Protein AF-A0A9D1L2S8-F1 (afdb_monomer)

Secondary structure (DSSP, 8-state):
------------------SSS-SS--SSS-------------SS--TTSS--TT-EEEEEEEEEEEE-TT-EEEEE------TTSEEEEEEEEE-SS---EEEEEB-TTSSB-GGG-B-SS--GGGTT-EEE-TT--EEEGGG-BS-THHHHHT--TTPEEEEEE----BSSTT--SB--SHHHHHHHHHHHHH---EEE--TTHHHHHHHTT--EEEEEEETTEEEEEE--TTS-EEEETTEEEETTEEPPEEETTEEE--SSGGG--TT-BEEEEEEGGGHHHHHHHHHHTT--EEEEEEEEE-SSSTT--EEEE-TT-SEEEEEEPPEEES-PEEEEEEEEEEEE-

Structure (mmCIF, N/CA/C/O backbone):
data_AF-A0A9D1L2S8-F1
#
_entry.id   AF-A0A9D1L2S8-F1
#
loop_
_atom_site.group_PDB
_atom_site.id
_atom_site.type_symbol
_atom_site.label_atom_id
_atom_site.label_alt_id
_atom_site.label_comp_id
_atom_site.label_asym_id
_atom_site.label_entity_id
_atom_site.label_seq_id
_atom_site.pdbx_PDB_ins_code
_atom_site.Cartn_x
_atom_site.Cartn_y
_atom_site.Cartn_z
_atom_site.occupancy
_atom_site.B_iso_or_equiv
_atom_site.auth_seq_id
_atom_site.auth_comp_id
_atom_site.auth_asym_id
_atom_site.auth_atom_id
_atom_site.pdbx_PDB_model_num
ATOM 1 N N . MET A 1 1 ? -50.574 -41.463 35.053 1.00 31.03 1 MET A N 1
ATOM 2 C CA . MET A 1 1 ? -49.697 -41.994 33.978 1.00 31.03 1 MET A CA 1
ATOM 3 C C . MET A 1 1 ? -49.465 -40.825 33.014 1.00 31.03 1 MET A C 1
ATOM 5 O O . MET A 1 1 ? -50.463 -40.248 32.619 1.00 31.03 1 MET A O 1
ATOM 9 N N . LYS A 1 2 ? -48.269 -40.203 32.919 1.00 27.72 2 LYS A N 1
ATOM 10 C CA . LYS A 1 2 ? -47.133 -40.527 32.000 1.00 27.72 2 LYS A CA 1
ATOM 11 C C . LYS A 1 2 ? -47.627 -40.753 30.549 1.00 27.72 2 LYS A C 1
ATOM 13 O O . LYS A 1 2 ? -48.502 -41.591 30.409 1.00 27.72 2 LYS A O 1
ATOM 18 N N . HIS A 1 3 ? -47.166 -40.131 29.449 1.00 24.70 3 HIS A N 1
ATOM 19 C CA . HIS A 1 3 ? -45.922 -39.441 29.025 1.00 24.70 3 HIS A CA 1
ATOM 20 C C . HIS A 1 3 ? -46.224 -38.591 27.741 1.00 24.70 3 HIS A C 1
ATOM 22 O O . HIS A 1 3 ? -47.117 -38.978 27.001 1.00 24.70 3 HIS A O 1
ATOM 28 N N . LYS A 1 4 ? -45.681 -37.364 27.572 1.00 29.09 4 LYS A N 1
ATOM 29 C CA . LYS A 1 4 ? -44.555 -36.872 26.707 1.00 29.09 4 LYS A CA 1
ATOM 30 C C . LYS A 1 4 ? -44.728 -36.795 25.162 1.00 29.09 4 LYS A C 1
ATOM 32 O O . LYS A 1 4 ? -45.057 -37.788 24.532 1.00 29.09 4 LYS A O 1
ATOM 37 N N . SER A 1 5 ? -44.212 -35.662 24.636 1.00 29.09 5 SER A N 1
ATOM 38 C CA . SER A 1 5 ? -43.708 -35.343 23.272 1.00 29.09 5 SER A CA 1
ATOM 39 C C . SER A 1 5 ? -44.766 -34.961 22.226 1.00 29.09 5 SER A C 1
ATOM 41 O O . SER A 1 5 ? -45.714 -35.705 22.044 1.00 29.09 5 SER A O 1
ATOM 43 N N . GLY A 1 6 ? -44.709 -33.848 21.485 1.00 24.45 6 GLY A N 1
ATOM 44 C CA . GLY A 1 6 ? -43.617 -32.932 21.129 1.00 24.45 6 GLY A CA 1
ATOM 45 C C . GLY A 1 6 ? -43.548 -32.827 19.596 1.00 24.45 6 GLY A C 1
ATOM 46 O O . GLY A 1 6 ? -43.519 -33.876 18.964 1.00 24.45 6 GLY A O 1
ATOM 47 N N . ALA A 1 7 ? -43.565 -31.613 19.022 1.00 26.27 7 ALA A N 1
ATOM 48 C CA . ALA A 1 7 ? -42.920 -31.248 17.744 1.00 26.27 7 ALA A CA 1
ATOM 49 C C . ALA A 1 7 ? -43.311 -29.824 17.296 1.00 26.27 7 ALA A C 1
ATOM 51 O O . ALA A 1 7 ? -44.350 -29.608 16.674 1.00 26.27 7 ALA A O 1
ATOM 52 N N . ASN A 1 8 ? -42.422 -28.872 17.584 1.00 31.19 8 ASN A N 1
ATOM 53 C CA . ASN A 1 8 ? -42.250 -27.638 16.824 1.00 31.19 8 ASN A CA 1
ATOM 54 C C . ASN A 1 8 ? -41.697 -27.972 15.429 1.00 31.19 8 ASN A C 1
ATOM 56 O O . ASN A 1 8 ? -40.711 -28.697 15.332 1.00 31.19 8 ASN A O 1
ATOM 60 N N . TYR A 1 9 ? -42.273 -27.391 14.375 1.00 29.23 9 TYR A N 1
ATOM 61 C CA . TYR A 1 9 ? -41.615 -27.190 13.077 1.00 29.23 9 TYR A CA 1
ATOM 62 C C . TYR A 1 9 ? -42.166 -25.913 12.426 1.00 29.23 9 TYR A C 1
ATOM 64 O O . TYR A 1 9 ? -42.952 -25.959 11.485 1.00 29.23 9 TYR A O 1
ATOM 72 N N . ALA A 1 10 ? -41.732 -24.757 12.926 1.00 26.58 10 ALA A N 1
ATOM 73 C CA . ALA A 1 10 ? -41.592 -23.576 12.085 1.00 26.58 10 ALA A CA 1
ATOM 74 C C . ALA A 1 10 ? -40.199 -23.678 11.457 1.00 26.58 10 ALA A C 1
ATOM 76 O O . ALA A 1 10 ? -39.185 -23.508 12.131 1.00 26.58 10 ALA A O 1
ATOM 77 N N . LYS A 1 11 ? -40.147 -24.079 10.188 1.00 28.00 11 LYS A N 1
ATOM 78 C CA . LYS A 1 11 ? -38.913 -24.183 9.415 1.00 28.00 11 LYS A CA 1
ATOM 79 C C . LYS A 1 11 ? -39.010 -23.233 8.228 1.00 28.00 11 LYS A C 1
ATOM 81 O O . LYS A 1 11 ? -39.940 -23.342 7.437 1.00 28.00 11 LYS A O 1
ATOM 86 N N . ILE A 1 12 ? -37.954 -22.428 8.106 1.00 26.56 12 ILE A N 1
ATOM 87 C CA . ILE A 1 12 ? -37.435 -21.814 6.880 1.00 26.56 12 ILE A CA 1
ATOM 88 C C . ILE A 1 12 ? -38.045 -20.444 6.547 1.00 26.56 12 ILE A C 1
ATOM 90 O O . ILE A 1 12 ? -38.885 -20.302 5.667 1.00 26.56 12 ILE A O 1
ATOM 94 N N . ALA A 1 13 ? -37.508 -19.412 7.195 1.00 25.73 13 ALA A N 1
ATOM 95 C CA . ALA A 1 13 ? -37.181 -18.168 6.509 1.00 25.73 13 ALA A CA 1
ATOM 96 C C . ALA A 1 13 ? -35.658 -18.011 6.601 1.00 25.73 13 ALA A C 1
ATOM 98 O O . ALA A 1 13 ? -35.116 -17.579 7.613 1.00 25.73 13 ALA A O 1
ATOM 99 N N . VAL A 1 14 ? -34.969 -18.494 5.567 1.00 27.45 14 VAL A N 1
ATOM 100 C CA . VAL A 1 14 ? -33.565 -18.167 5.307 1.00 27.45 14 VAL A CA 1
ATOM 101 C C . VAL A 1 14 ? -33.509 -16.654 5.114 1.00 27.45 14 VAL A C 1
ATOM 103 O O . VAL A 1 14 ? -34.225 -16.123 4.266 1.00 27.45 14 VAL A O 1
ATOM 106 N N . ILE A 1 15 ? -32.712 -15.965 5.929 1.00 27.33 15 ILE A N 1
ATOM 107 C CA . ILE A 1 15 ? -32.494 -14.521 5.836 1.00 27.33 15 ILE A CA 1
ATOM 108 C C . ILE A 1 15 ? -31.746 -14.251 4.527 1.00 27.33 15 ILE A C 1
ATOM 110 O O . ILE A 1 15 ? -30.532 -14.390 4.435 1.00 27.33 15 ILE A O 1
ATOM 114 N N . ALA A 1 16 ? -32.504 -13.899 3.493 1.00 27.16 16 ALA A N 1
ATOM 115 C CA . ALA A 1 16 ? -32.019 -13.228 2.300 1.00 27.16 16 ALA A CA 1
ATOM 116 C C . ALA A 1 16 ? -32.245 -11.722 2.490 1.00 27.16 16 ALA A C 1
ATOM 118 O O . ALA A 1 16 ? -33.188 -11.161 1.944 1.00 27.16 16 ALA A O 1
ATOM 119 N N . VAL A 1 17 ? -31.408 -11.080 3.307 1.00 27.28 17 VAL A N 1
ATOM 120 C CA . VAL A 1 17 ? -31.278 -9.613 3.359 1.00 27.28 17 VAL A CA 1
ATOM 121 C C . VAL A 1 17 ? -29.801 -9.285 3.592 1.00 27.28 17 VAL A C 1
ATOM 123 O O . VAL A 1 17 ? -29.397 -8.921 4.685 1.00 27.28 17 VAL A O 1
ATOM 126 N N . ALA A 1 18 ? -28.976 -9.487 2.565 1.00 27.52 18 ALA A N 1
ATOM 127 C CA . ALA A 1 18 ? -27.558 -9.105 2.568 1.00 27.52 18 ALA A CA 1
ATOM 128 C C . ALA A 1 18 ? -27.149 -8.376 1.271 1.00 27.52 18 ALA A C 1
ATOM 130 O O . ALA A 1 18 ? -25.989 -8.390 0.890 1.00 27.52 18 ALA A O 1
ATOM 131 N N . LEU A 1 19 ? -28.098 -7.768 0.544 1.00 25.91 19 LEU A N 1
ATOM 132 C CA . LEU A 1 19 ? -27.845 -7.273 -0.821 1.00 25.91 19 LEU A CA 1
ATOM 133 C C . LEU A 1 19 ? -28.415 -5.881 -1.132 1.00 25.91 19 LEU A C 1
ATOM 135 O O . LEU A 1 19 ? -28.634 -5.566 -2.296 1.00 25.91 19 LEU A O 1
ATOM 139 N N . ALA A 1 20 ? -28.654 -5.031 -0.126 1.00 25.58 20 ALA A N 1
ATOM 140 C CA . ALA A 1 20 ? -29.263 -3.716 -0.371 1.00 25.58 20 ALA A CA 1
ATOM 141 C C . ALA A 1 20 ? -28.538 -2.491 0.215 1.00 25.58 20 ALA A C 1
ATOM 143 O O . ALA A 1 20 ? -29.010 -1.384 -0.009 1.00 25.58 20 ALA A O 1
ATOM 144 N N . VAL A 1 21 ? -27.384 -2.631 0.879 1.00 29.06 21 VAL A N 1
ATOM 145 C CA . VAL A 1 21 ? -26.584 -1.466 1.325 1.00 29.06 21 VAL A CA 1
ATOM 146 C C . VAL A 1 21 ? -25.120 -1.627 0.904 1.00 29.06 21 VAL A C 1
ATOM 148 O O . VAL A 1 21 ? -24.202 -1.518 1.696 1.00 29.06 21 VAL A O 1
ATOM 151 N N . ALA A 1 22 ? -24.912 -1.955 -0.372 1.00 26.89 22 ALA A N 1
ATOM 152 C CA . ALA A 1 22 ? -23.595 -1.940 -1.022 1.00 26.89 22 ALA A CA 1
ATOM 153 C C . ALA A 1 22 ? -23.556 -0.946 -2.199 1.00 26.89 22 ALA A C 1
ATOM 155 O O . ALA A 1 22 ? -22.710 -1.038 -3.081 1.00 26.89 22 ALA A O 1
ATOM 156 N N . ALA A 1 23 ? -24.502 -0.006 -2.256 1.00 25.80 23 ALA A N 1
ATOM 157 C CA . ALA A 1 23 ? -24.632 0.927 -3.365 1.00 25.80 23 ALA A CA 1
ATOM 158 C C . ALA A 1 23 ? -24.860 2.344 -2.840 1.00 25.80 23 ALA A C 1
ATOM 160 O O . ALA A 1 23 ? -25.998 2.792 -2.806 1.00 25.80 23 ALA A O 1
ATOM 161 N N . THR A 1 24 ? -23.778 2.986 -2.390 1.00 25.47 24 THR A N 1
ATOM 162 C CA . THR A 1 24 ? -23.338 4.349 -2.761 1.00 25.47 24 THR A CA 1
ATOM 163 C C . THR A 1 24 ? -22.273 4.813 -1.766 1.00 25.47 24 THR A C 1
ATOM 165 O O . THR A 1 24 ? -22.612 5.485 -0.805 1.00 25.47 24 THR A O 1
ATOM 168 N N . CYS A 1 25 ? -21.024 4.396 -1.990 1.00 23.64 25 CYS A N 1
ATOM 169 C CA . CYS A 1 25 ? -19.771 5.108 -1.685 1.00 23.64 25 CYS A CA 1
ATOM 170 C C . CYS A 1 25 ? -18.620 4.233 -2.213 1.00 23.64 25 CYS A C 1
ATOM 172 O O . CYS A 1 25 ? -17.874 3.609 -1.477 1.00 23.64 25 CYS A O 1
ATOM 174 N N . THR A 1 26 ? -18.554 4.095 -3.538 1.00 29.03 26 THR A N 1
ATOM 175 C CA . THR A 1 26 ? -17.412 3.500 -4.242 1.00 29.03 26 THR A CA 1
ATOM 176 C C . THR A 1 26 ? -16.672 4.615 -4.959 1.00 29.03 26 THR A C 1
ATOM 178 O O . THR A 1 26 ? -17.098 4.958 -6.059 1.00 29.03 26 THR A O 1
ATOM 181 N N . VAL A 1 27 ? -15.599 5.151 -4.368 1.00 24.02 27 VAL A N 1
ATOM 182 C CA . VAL A 1 27 ? -14.388 5.622 -5.067 1.00 24.02 27 VAL A CA 1
ATOM 183 C C . VAL A 1 27 ? -13.203 5.552 -4.085 1.00 24.02 27 VAL A C 1
ATOM 185 O O . VAL A 1 27 ? -13.297 6.095 -2.994 1.00 24.02 27 VAL A O 1
ATOM 188 N N . SER A 1 28 ? -12.122 4.905 -4.549 1.00 23.83 28 SER A N 1
ATOM 189 C CA . SER A 1 28 ? -10.725 4.860 -4.059 1.00 23.83 28 SER A CA 1
ATOM 190 C C . SER A 1 28 ? -10.415 4.207 -2.703 1.00 23.83 28 SER A C 1
ATOM 192 O O . SER A 1 28 ? -10.728 4.762 -1.664 1.00 23.83 28 SER A O 1
ATOM 194 N N . GLY A 1 29 ? -9.686 3.080 -2.752 1.00 24.08 29 GLY A N 1
ATOM 195 C CA . GLY A 1 29 ? -9.032 2.443 -1.599 1.00 24.08 29 GLY A CA 1
ATOM 196 C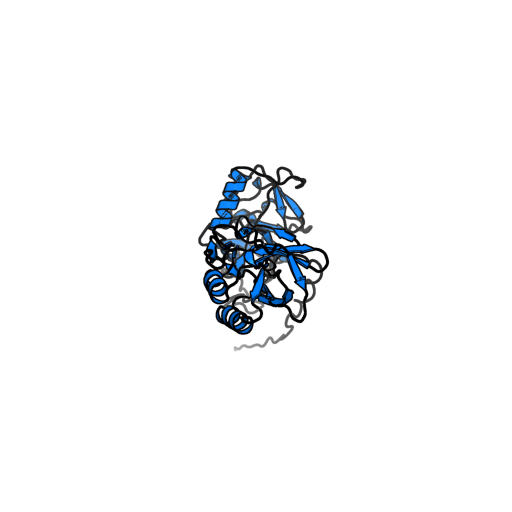 C . GLY A 1 29 ? -9.507 1.012 -1.341 1.00 24.08 29 GLY A C 1
ATOM 197 O O . GLY A 1 29 ? -10.398 0.791 -0.544 1.00 24.08 29 GLY A O 1
ATOM 198 N N . THR A 1 30 ? -8.953 0.056 -2.086 1.00 31.06 30 THR A N 1
ATOM 199 C CA . THR A 1 30 ? -8.851 -1.383 -1.762 1.00 31.06 30 THR A CA 1
ATOM 200 C C . THR A 1 30 ? -10.084 -2.130 -1.205 1.00 31.06 30 THR A C 1
ATOM 202 O O . THR A 1 30 ? -10.418 -2.102 -0.028 1.00 31.06 30 THR A O 1
ATOM 205 N N . LEU A 1 31 ? -10.684 -2.960 -2.070 1.00 26.64 31 LEU A N 1
ATOM 206 C CA . LEU A 1 31 ? -11.581 -4.084 -1.758 1.00 26.64 31 LEU A CA 1
ATOM 207 C C . LEU A 1 31 ? -10.925 -5.114 -0.801 1.00 26.64 31 LEU A C 1
ATOM 209 O O . LEU A 1 31 ? -10.576 -6.219 -1.213 1.00 26.64 31 LEU A O 1
ATOM 213 N N . ALA A 1 32 ? -10.779 -4.777 0.479 1.00 30.11 32 ALA A N 1
ATOM 214 C CA . ALA A 1 32 ? -10.407 -5.702 1.553 1.00 30.11 32 ALA A CA 1
ATOM 215 C C . ALA A 1 32 ? -11.592 -6.013 2.489 1.00 30.11 32 ALA A C 1
ATOM 217 O O . ALA A 1 32 ? -11.408 -6.495 3.598 1.00 30.11 32 ALA A O 1
ATOM 218 N N . ALA A 1 33 ? -12.836 -5.810 2.046 1.00 28.73 33 ALA A N 1
ATOM 219 C CA . ALA A 1 33 ? -14.014 -6.314 2.749 1.00 28.73 33 ALA A CA 1
ATOM 220 C C . ALA A 1 33 ? -14.224 -7.806 2.421 1.00 28.73 33 ALA A C 1
ATOM 222 O O . ALA A 1 33 ? -15.111 -8.178 1.648 1.00 28.73 33 ALA A O 1
ATOM 223 N N . PHE A 1 34 ? -13.376 -8.683 2.970 1.00 32.59 34 PHE A N 1
ATOM 224 C CA . PHE A 1 34 ? -13.640 -10.120 2.930 1.00 32.59 34 PHE A CA 1
ATOM 225 C C . PHE A 1 34 ? -14.858 -10.438 3.800 1.00 32.59 34 PHE A C 1
ATOM 227 O O . PHE A 1 34 ? -14.928 -10.110 4.981 1.00 32.59 34 PHE A O 1
ATOM 234 N N . SER A 1 35 ? -15.834 -11.095 3.178 1.00 29.34 35 SER A N 1
ATOM 235 C CA . SER A 1 35 ? -17.069 -11.579 3.781 1.00 29.34 35 SER A CA 1
ATOM 236 C C . SER A 1 35 ? -16.804 -12.383 5.061 1.00 29.34 35 SER A C 1
ATOM 238 O O . SER A 1 35 ? -16.356 -13.534 4.992 1.00 29.34 35 SER A O 1
ATOM 240 N N . ALA A 1 36 ? -17.137 -11.822 6.223 1.00 30.09 36 ALA A N 1
ATOM 241 C CA . ALA A 1 36 ? -17.217 -12.584 7.463 1.00 30.09 36 ALA A CA 1
ATOM 242 C C . ALA A 1 36 ? -18.269 -13.693 7.287 1.00 30.09 36 ALA A C 1
ATOM 244 O O . ALA A 1 36 ? -19.466 -13.437 7.173 1.00 30.09 36 ALA A O 1
ATOM 245 N N . THR A 1 37 ? -17.826 -14.947 7.202 1.00 30.38 37 THR A N 1
ATOM 246 C CA . THR A 1 37 ? -18.736 -16.097 7.155 1.00 30.38 37 THR A CA 1
ATOM 247 C C . THR A 1 37 ? -19.183 -16.399 8.584 1.00 30.38 37 THR A C 1
ATOM 249 O O . THR A 1 37 ? -18.409 -16.885 9.405 1.00 30.38 37 THR A O 1
ATOM 252 N N . TYR A 1 38 ? -20.433 -16.055 8.886 1.00 39.75 38 TYR A N 1
ATOM 253 C CA . TYR A 1 38 ? -21.027 -16.080 10.222 1.00 39.75 38 TYR A CA 1
ATOM 254 C C . TYR A 1 38 ? -21.183 -17.502 10.769 1.00 39.75 38 TYR A C 1
ATOM 256 O O . TYR A 1 38 ? -22.000 -18.276 10.270 1.00 39.75 38 TYR A O 1
ATOM 264 N N . THR A 1 39 ? -20.473 -17.829 11.849 1.00 32.53 39 THR A N 1
ATOM 265 C CA . THR A 1 39 ? -20.809 -18.997 12.673 1.00 32.53 39 THR A CA 1
ATOM 266 C C . THR A 1 39 ? -20.806 -18.579 14.137 1.00 32.53 39 THR A C 1
ATOM 268 O O . THR A 1 39 ? -19.760 -18.520 14.773 1.00 32.53 39 THR A O 1
ATOM 271 N N . TRP A 1 40 ? -21.987 -18.269 14.675 1.00 39.62 40 TRP A N 1
ATOM 272 C CA . TRP A 1 40 ? -22.179 -18.216 16.122 1.00 39.62 40 TRP A CA 1
ATOM 273 C C . TRP A 1 40 ? -22.008 -19.651 16.629 1.00 39.62 40 TRP A C 1
ATOM 275 O O . TRP A 1 40 ? -22.900 -20.480 16.436 1.00 39.62 40 TRP A O 1
ATOM 285 N N . ASN A 1 41 ? -20.851 -19.975 17.211 1.00 35.53 41 ASN A N 1
ATOM 286 C CA . ASN A 1 41 ? -20.624 -21.270 17.854 1.00 35.53 41 ASN A CA 1
ATOM 287 C C . ASN A 1 41 ? -21.442 -21.326 19.151 1.00 35.53 41 ASN A C 1
ATOM 289 O O . ASN A 1 41 ? -20.925 -21.152 20.248 1.00 35.53 41 ASN A O 1
ATOM 293 N N . SER A 1 42 ? -22.749 -21.549 19.027 1.00 37.44 42 SER A N 1
ATOM 294 C CA . SER A 1 42 ? -23.559 -22.026 20.139 1.00 37.44 42 SER A CA 1
ATOM 295 C C . SER A 1 4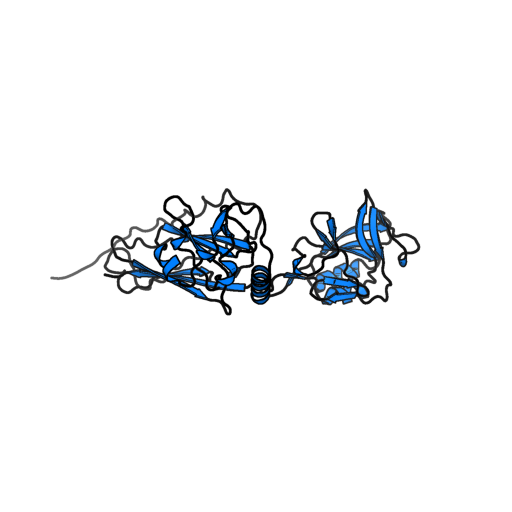2 ? -23.661 -23.538 19.995 1.00 37.44 42 SER A C 1
ATOM 297 O O . SER A 1 42 ? -24.466 -24.041 19.212 1.00 37.44 42 SER A O 1
ATOM 299 N N . ASP A 1 43 ? -22.862 -24.283 20.750 1.00 34.97 43 ASP A N 1
ATOM 300 C CA . ASP A 1 43 ? -23.026 -25.738 20.848 1.00 34.97 43 ASP A CA 1
ATOM 301 C C . ASP A 1 43 ? -24.330 -26.134 21.586 1.00 34.97 43 ASP A C 1
ATOM 303 O O . ASP A 1 43 ? -24.536 -27.306 21.904 1.00 34.97 43 ASP A O 1
ATOM 307 N N . SER A 1 44 ? -25.253 -25.201 21.882 1.00 39.72 44 SER A N 1
ATOM 308 C CA . SER A 1 44 ? -26.387 -25.512 22.766 1.00 39.72 44 SER A CA 1
ATOM 309 C C . SER A 1 44 ? -27.656 -24.638 22.718 1.00 39.72 44 SER A C 1
ATOM 311 O O . SER A 1 44 ? -28.506 -24.835 23.585 1.00 39.72 44 SER A O 1
ATOM 313 N N . ALA A 1 45 ? -27.893 -23.742 21.751 1.00 35.66 45 ALA A N 1
ATOM 314 C CA . ALA A 1 45 ? -29.083 -22.871 21.813 1.00 35.66 45 ALA A CA 1
ATOM 315 C C . ALA A 1 45 ? -30.158 -23.187 20.751 1.00 35.66 45 ALA A C 1
ATOM 317 O O . ALA A 1 45 ? -30.161 -22.661 19.640 1.00 35.66 45 ALA A O 1
ATOM 318 N N . SER A 1 46 ? -31.137 -24.027 21.109 1.00 35.62 46 SER A N 1
ATOM 319 C CA . SER A 1 46 ? -32.424 -24.102 20.401 1.00 35.62 46 SER A CA 1
ATOM 320 C C . SER A 1 46 ? -33.380 -23.024 20.919 1.00 35.62 46 SER A C 1
ATOM 322 O O . SER A 1 46 ? -33.559 -22.901 22.128 1.00 35.62 46 SER A O 1
ATOM 324 N N . ALA A 1 47 ? -34.006 -22.271 20.010 1.00 35.41 47 ALA A N 1
ATOM 325 C CA . ALA A 1 47 ? -34.881 -21.146 20.331 1.00 35.41 47 ALA A CA 1
ATOM 326 C C . ALA A 1 47 ? -35.967 -21.496 21.370 1.00 35.41 47 ALA A C 1
ATOM 328 O O . ALA A 1 47 ? -36.790 -22.383 21.136 1.00 35.41 47 ALA A O 1
ATOM 329 N N . GLY A 1 48 ? -35.993 -20.748 22.479 1.00 39.06 48 GLY A N 1
ATOM 330 C CA . GLY A 1 48 ? -37.145 -20.675 23.382 1.00 39.06 48 GLY A CA 1
ATOM 331 C C . GLY A 1 48 ? -36.917 -20.970 24.866 1.00 39.06 48 GLY A C 1
ATOM 332 O O . GLY A 1 48 ? -37.820 -20.669 25.632 1.00 39.06 48 GLY A O 1
ATOM 333 N N . ASP A 1 49 ? -35.766 -21.481 25.310 1.00 34.84 49 ASP A N 1
ATOM 334 C CA . ASP A 1 49 ? -35.562 -21.801 26.734 1.00 34.84 49 ASP A CA 1
ATOM 335 C C . ASP A 1 49 ? -34.131 -21.481 27.202 1.00 34.84 49 ASP A C 1
ATOM 337 O O . ASP A 1 49 ? -33.179 -22.053 26.688 1.00 34.84 49 ASP A O 1
ATOM 341 N N . ILE A 1 50 ? -33.995 -20.602 28.208 1.00 41.47 50 ILE A N 1
ATOM 34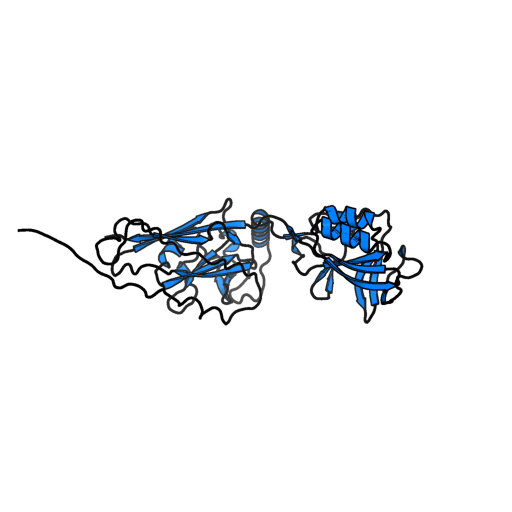2 C CA . ILE A 1 50 ? -32.971 -20.632 29.285 1.00 41.47 50 ILE A CA 1
ATOM 343 C C . ILE A 1 50 ? -31.505 -20.868 28.814 1.00 41.47 50 ILE A C 1
ATOM 345 O O . ILE A 1 50 ? -30.716 -21.499 29.510 1.00 41.47 50 ILE A O 1
ATOM 349 N N . GLY A 1 51 ? -31.124 -20.388 27.626 1.00 43.88 51 GLY A N 1
ATOM 350 C CA . GLY A 1 51 ? -29.874 -20.795 26.960 1.00 43.88 51 GLY A CA 1
ATOM 351 C C . GLY A 1 51 ? -28.734 -19.774 26.945 1.00 43.88 51 GLY A C 1
ATOM 352 O O . GLY A 1 51 ? -27.651 -20.108 26.490 1.00 43.88 51 GLY A O 1
ATOM 353 N N . PHE A 1 52 ? -28.947 -18.539 27.409 1.00 44.56 52 PHE A N 1
ATOM 354 C CA . PHE A 1 52 ? -27.950 -17.461 27.272 1.00 44.56 52 PHE A CA 1
ATOM 355 C C . PHE A 1 52 ? -26.959 -17.355 28.433 1.00 44.56 52 PHE A C 1
ATOM 357 O O . PHE A 1 52 ? -25.973 -16.632 28.343 1.00 44.56 52 PHE A O 1
ATOM 364 N N . ARG A 1 53 ? -27.230 -18.049 29.539 1.00 43.84 53 ARG A N 1
ATOM 365 C CA . ARG A 1 53 ? -26.467 -17.909 30.776 1.00 43.84 53 ARG A CA 1
ATOM 366 C C . ARG A 1 53 ? -25.086 -18.551 30.624 1.00 43.84 53 ARG A C 1
ATOM 368 O O . ARG A 1 53 ? -24.992 -19.678 30.144 1.00 43.84 53 ARG A O 1
ATOM 375 N N . ASP A 1 54 ? -24.044 -17.833 31.035 1.00 48.41 54 ASP A N 1
ATOM 376 C CA . ASP A 1 54 ? -22.644 -18.287 31.026 1.00 48.41 54 ASP A CA 1
ATOM 377 C C . ASP A 1 54 ? -22.122 -18.704 29.631 1.00 48.41 54 ASP A C 1
ATOM 379 O O . ASP A 1 54 ? -21.240 -19.554 29.516 1.00 48.41 54 ASP A O 1
ATOM 383 N N . THR A 1 55 ? -22.677 -18.129 28.555 1.00 51.34 55 THR A N 1
ATOM 384 C CA . THR A 1 55 ? -22.218 -18.366 27.176 1.00 51.34 55 THR A CA 1
ATOM 385 C C . THR A 1 55 ? -21.535 -17.111 26.649 1.00 51.34 55 THR A C 1
ATOM 387 O O . THR A 1 55 ? -22.158 -16.053 26.582 1.00 51.34 55 THR A O 1
ATOM 390 N N . VAL A 1 56 ? -20.257 -17.236 26.287 1.00 59.03 56 VAL A N 1
ATOM 391 C CA . VAL A 1 56 ? -19.505 -16.181 25.602 1.00 59.03 56 VAL A CA 1
ATOM 392 C C . VAL A 1 56 ? -19.800 -16.291 24.115 1.00 59.03 56 VAL A C 1
ATOM 394 O O . VAL A 1 56 ? -19.561 -17.332 23.500 1.00 59.03 56 VAL A O 1
ATOM 397 N N . TYR A 1 57 ? -20.335 -15.222 23.545 1.00 62.91 57 TYR A N 1
ATOM 398 C CA . TYR A 1 57 ? -20.577 -15.127 22.117 1.00 62.91 57 TYR A CA 1
ATOM 399 C C . TYR A 1 57 ? -19.512 -14.259 21.472 1.00 62.91 57 TYR A C 1
ATOM 401 O O . TYR A 1 57 ? -19.476 -13.067 21.752 1.00 62.91 57 TYR A O 1
ATOM 409 N N . SER A 1 58 ? -18.681 -14.836 20.608 1.00 60.41 58 SER A N 1
ATOM 410 C CA . SER A 1 58 ? -17.568 -14.119 19.982 1.00 60.41 58 SER A CA 1
ATOM 411 C C . SER A 1 58 ? -17.781 -13.899 18.484 1.00 60.41 58 SER A C 1
ATOM 413 O O . SER A 1 58 ? -18.290 -14.768 17.773 1.00 60.41 58 SER A O 1
ATOM 415 N N . PHE A 1 59 ? -17.351 -12.736 18.007 1.00 64.88 59 PHE A N 1
ATOM 416 C CA . PHE A 1 59 ? -17.373 -12.294 16.620 1.00 64.88 59 PHE A CA 1
ATOM 417 C C . PHE A 1 59 ? -15.962 -11.879 16.198 1.00 64.88 59 PHE A C 1
ATOM 419 O O . PHE A 1 59 ? -15.361 -11.016 16.831 1.00 64.88 59 PHE A O 1
ATOM 426 N N . GLY A 1 60 ? -15.447 -12.476 15.124 1.00 61.19 60 GLY A N 1
ATOM 427 C CA . GLY A 1 60 ? -14.186 -12.057 14.517 1.00 61.19 60 GLY A CA 1
ATOM 428 C C . GLY A 1 60 ? -14.422 -10.940 13.500 1.00 61.19 60 GLY A C 1
ATOM 429 O O . GLY A 1 60 ? -14.939 -11.233 12.423 1.00 61.19 60 GLY A O 1
ATOM 430 N N . LEU A 1 61 ? -14.051 -9.696 13.821 1.00 62.00 61 LEU A N 1
ATOM 431 C CA . LEU A 1 61 ? -14.091 -8.571 12.873 1.00 62.00 61 LEU A CA 1
ATOM 432 C C . LEU A 1 61 ? -12.989 -8.723 11.819 1.00 62.00 61 LEU A C 1
ATOM 434 O O . LEU A 1 61 ? -13.238 -8.593 10.624 1.00 62.00 61 LEU A O 1
ATOM 438 N N . PHE A 1 62 ? -11.800 -9.107 12.280 1.00 63.06 62 PHE A N 1
ATOM 439 C CA . PHE A 1 62 ? -10.700 -9.567 11.448 1.00 63.06 62 PHE A CA 1
ATOM 440 C C . PHE A 1 62 ? -10.316 -10.971 11.909 1.00 63.06 62 PHE A C 1
ATOM 442 O O . PHE A 1 62 ? -10.055 -11.182 13.090 1.00 63.06 62 PHE A O 1
ATOM 449 N N . ASN A 1 63 ? -10.301 -11.942 10.997 1.00 59.62 63 ASN A N 1
ATOM 450 C CA . ASN A 1 63 ? -9.878 -13.312 11.296 1.00 59.62 63 ASN A CA 1
ATOM 451 C C . ASN A 1 63 ? -8.575 -13.597 10.550 1.00 59.62 63 ASN A C 1
ATOM 453 O O . ASN A 1 63 ? -8.598 -14.229 9.494 1.00 59.62 63 ASN A O 1
ATOM 457 N N . ASN A 1 64 ? -7.463 -13.062 11.065 1.00 56.59 64 ASN A N 1
ATOM 458 C CA . ASN A 1 64 ? -6.163 -13.055 10.384 1.00 56.59 64 ASN A CA 1
ATOM 459 C C . ASN A 1 64 ? -6.244 -12.391 9.005 1.00 56.59 64 ASN A C 1
ATOM 461 O O . ASN A 1 64 ? -5.922 -12.984 7.976 1.00 56.59 64 ASN A O 1
ATOM 465 N N . SER A 1 65 ? -6.760 -11.166 8.996 1.00 59.44 65 SER A N 1
ATOM 466 C CA . SER A 1 65 ? -6.848 -10.334 7.797 1.00 59.44 65 SER A CA 1
ATOM 467 C C . SER A 1 65 ? -5.660 -9.384 7.727 1.00 59.44 65 SER A C 1
ATOM 469 O O . SER A 1 65 ? -4.869 -9.299 8.661 1.00 59.44 65 SER A O 1
ATOM 471 N N . PHE A 1 66 ? -5.534 -8.683 6.609 1.00 67.00 66 PHE A N 1
ATOM 472 C CA . PHE A 1 66 ? -4.448 -7.748 6.365 1.00 67.00 66 PHE A CA 1
ATOM 473 C C . PHE A 1 66 ? -5.000 -6.339 6.215 1.00 67.00 66 PHE A C 1
ATOM 475 O O . PHE A 1 66 ? -6.032 -6.170 5.565 1.00 67.00 66 PHE A O 1
ATOM 482 N N . ILE A 1 67 ? -4.299 -5.366 6.784 1.00 68.81 67 ILE A N 1
ATOM 483 C CA . ILE A 1 67 ? -4.649 -3.947 6.731 1.00 68.81 67 ILE A CA 1
ATOM 484 C C . ILE A 1 67 ? -3.381 -3.113 6.509 1.00 68.81 67 ILE A C 1
ATOM 486 O O . ILE A 1 67 ? -2.288 -3.548 6.891 1.00 68.81 67 ILE A O 1
ATOM 490 N N . VAL A 1 68 ? -3.518 -1.953 5.869 1.00 73.12 68 VAL A N 1
ATOM 491 C CA . VAL A 1 68 ? -2.426 -1.000 5.611 1.00 73.12 68 VAL A CA 1
ATOM 492 C C . VAL A 1 68 ? -2.769 0.424 6.058 1.00 73.12 68 VAL A C 1
ATOM 494 O O . VAL A 1 68 ? -3.948 0.719 6.265 1.00 73.12 68 VAL A O 1
ATOM 497 N N . PRO A 1 69 ? -1.772 1.322 6.208 1.00 75.44 69 PRO A N 1
ATOM 498 C CA . PRO A 1 69 ? -2.032 2.745 6.415 1.00 75.44 69 PRO A CA 1
ATOM 499 C C . PRO A 1 69 ? -3.033 3.307 5.401 1.00 75.44 69 PRO A C 1
ATOM 501 O O . PRO A 1 69 ? -2.921 3.035 4.205 1.00 75.44 69 PRO A O 1
ATOM 504 N N . GLY A 1 70 ? -4.016 4.064 5.892 1.00 71.31 70 GLY A N 1
ATOM 505 C CA . GLY A 1 70 ? -5.102 4.647 5.102 1.00 71.31 70 GLY A CA 1
ATOM 506 C C . GLY A 1 70 ? -6.339 3.751 4.975 1.00 71.31 70 GLY A C 1
ATOM 507 O O . GLY A 1 70 ? -7.413 4.239 4.615 1.00 71.31 70 GLY A O 1
ATOM 508 N N . ASP A 1 71 ? -6.245 2.458 5.306 1.00 73.56 71 ASP A N 1
ATOM 509 C CA . ASP A 1 71 ? -7.420 1.588 5.311 1.00 73.56 71 ASP A CA 1
ATOM 510 C C . ASP A 1 71 ? -8.394 1.998 6.424 1.00 73.56 71 ASP A C 1
ATOM 512 O O . ASP A 1 71 ? -8.031 2.238 7.580 1.00 73.56 71 ASP A O 1
ATOM 516 N N . SER A 1 72 ? -9.676 2.003 6.083 1.00 77.88 72 SER A N 1
ATOM 517 C CA . SER A 1 72 ? -10.773 2.235 7.016 1.00 77.88 72 SER A CA 1
ATOM 518 C C . SER A 1 72 ? -11.980 1.383 6.641 1.00 77.88 72 SER A C 1
ATOM 520 O O . SER A 1 72 ? -12.009 0.727 5.594 1.00 77.88 72 SER A O 1
ATOM 522 N N . GLY A 1 73 ? -12.953 1.312 7.539 1.00 76.31 73 GLY A N 1
ATOM 523 C CA . GLY A 1 73 ? -14.210 0.645 7.258 1.00 76.31 73 GLY A CA 1
ATOM 524 C C . GLY A 1 73 ? -15.105 0.536 8.477 1.00 76.31 73 GLY A C 1
ATOM 525 O O . GLY A 1 73 ? -14.790 1.003 9.573 1.00 76.31 73 GLY A O 1
ATOM 526 N N . SER A 1 74 ? -16.243 -0.124 8.281 1.00 79.56 74 SER A N 1
ATOM 527 C CA . SER A 1 74 ? -17.224 -0.339 9.335 1.00 79.56 74 SER A CA 1
ATOM 528 C C . SER A 1 74 ? -17.981 -1.655 9.189 1.00 79.56 74 SER A C 1
ATOM 530 O O . SER A 1 74 ? -18.112 -2.231 8.105 1.00 79.56 74 SER A O 1
ATOM 532 N N . ALA A 1 75 ? -18.487 -2.153 10.314 1.00 74.88 75 ALA A N 1
ATOM 533 C CA . ALA A 1 75 ? -19.306 -3.348 10.389 1.00 74.88 75 ALA A CA 1
ATOM 534 C C . ALA A 1 75 ? -20.392 -3.190 11.455 1.00 74.88 75 ALA A C 1
ATOM 536 O O . ALA A 1 75 ? -20.125 -2.883 12.618 1.00 74.88 75 ALA A O 1
ATOM 537 N N . THR A 1 76 ? -21.640 -3.461 11.074 1.00 78.69 76 THR A N 1
ATOM 538 C CA . THR A 1 76 ? -22.737 -3.559 12.038 1.00 78.69 76 THR A CA 1
ATOM 539 C C . THR A 1 76 ? -22.671 -4.894 12.772 1.00 78.69 76 THR A C 1
ATOM 541 O O . THR A 1 76 ? -22.676 -5.965 12.156 1.00 78.69 76 THR A O 1
ATOM 544 N N . LEU A 1 77 ? -22.672 -4.839 14.102 1.00 72.31 77 LEU A N 1
ATOM 545 C CA . LEU A 1 77 ? -22.740 -6.013 14.958 1.00 72.31 77 LEU A CA 1
ATOM 546 C C . LEU A 1 77 ? -24.128 -6.641 14.851 1.00 72.31 77 LEU A C 1
ATOM 548 O O . LEU A 1 77 ? -25.129 -6.109 15.331 1.00 72.31 77 LEU A O 1
ATOM 552 N N . THR A 1 78 ? -24.191 -7.800 14.206 1.00 66.31 78 THR A N 1
ATOM 553 C CA . THR A 1 78 ? -25.420 -8.587 14.066 1.00 66.31 78 THR A CA 1
ATOM 554 C C . THR A 1 78 ? -25.340 -9.818 14.956 1.00 66.31 78 THR A C 1
ATOM 556 O O . THR A 1 78 ? -24.274 -10.408 15.104 1.00 66.31 78 THR A O 1
ATOM 559 N N . GLY A 1 79 ? -26.454 -10.226 15.561 1.00 64.44 79 GLY A N 1
ATOM 560 C CA . GLY A 1 79 ? -26.455 -11.352 16.492 1.00 64.44 79 GLY A CA 1
ATOM 561 C C . GLY A 1 79 ? -27.814 -11.624 17.116 1.00 64.44 79 GLY A C 1
ATOM 562 O O . GLY A 1 79 ? -28.834 -11.088 16.679 1.00 64.44 79 GLY A O 1
ATOM 563 N N . ALA A 1 80 ? -27.820 -12.503 18.118 1.00 63.16 80 ALA A N 1
ATOM 564 C CA . ALA A 1 80 ? -29.026 -12.861 18.850 1.00 63.16 80 ALA A CA 1
ATOM 565 C C . ALA A 1 80 ? -29.560 -11.668 19.657 1.00 63.16 80 ALA A C 1
ATOM 567 O O . ALA A 1 80 ? -28.794 -10.931 20.270 1.00 63.16 80 ALA A O 1
ATOM 568 N N . ASP A 1 81 ? -30.883 -11.513 19.692 1.00 65.75 81 ASP A N 1
ATOM 569 C CA . ASP A 1 81 ? -31.532 -10.614 20.643 1.00 65.75 81 ASP A CA 1
ATOM 570 C C . ASP A 1 81 ? -31.388 -11.209 22.053 1.00 65.75 81 ASP A C 1
ATOM 572 O O . ASP A 1 81 ? -31.992 -12.239 22.372 1.00 65.75 81 ASP A O 1
ATOM 576 N N . PHE A 1 82 ? -30.551 -10.579 22.880 1.00 68.12 82 PHE A N 1
ATOM 577 C CA . PHE A 1 82 ? -30.327 -10.970 24.273 1.00 68.12 82 PHE A CA 1
ATOM 578 C C . PHE A 1 82 ? -31.488 -10.556 25.199 1.00 68.12 82 PHE A C 1
ATOM 580 O O . PHE A 1 82 ? -31.448 -10.823 26.401 1.00 68.12 82 PHE A O 1
ATOM 587 N N . GLY A 1 83 ? -32.542 -9.930 24.668 1.00 66.06 83 GLY A N 1
ATOM 588 C CA . GLY A 1 83 ? -33.687 -9.451 25.431 1.00 66.06 83 GLY A CA 1
ATOM 589 C C . GLY A 1 83 ? -33.301 -8.356 26.429 1.00 66.06 83 GLY A C 1
ATOM 590 O O . GLY A 1 83 ? -32.410 -7.551 26.188 1.00 66.06 83 GLY A O 1
ATOM 591 N N . GLY A 1 84 ? -33.980 -8.321 27.580 1.00 67.06 84 GLY A N 1
ATOM 592 C CA . GLY A 1 84 ? -33.702 -7.355 28.653 1.00 67.06 84 GLY A CA 1
ATOM 593 C C . GLY A 1 84 ? -32.568 -7.754 29.606 1.00 67.06 84 GLY A C 1
ATOM 594 O O . GLY A 1 84 ? -32.515 -7.227 30.716 1.00 67.06 84 GLY A O 1
ATOM 595 N N . HIS A 1 85 ? -31.733 -8.731 29.241 1.00 72.25 85 HIS A N 1
ATOM 596 C CA . HIS A 1 85 ? -30.621 -9.181 30.079 1.00 72.25 85 HIS A CA 1
ATOM 597 C C . HIS A 1 85 ? -29.434 -8.218 29.995 1.00 72.25 85 HIS A C 1
ATOM 599 O O . HIS A 1 85 ? -29.197 -7.603 28.958 1.00 72.25 85 HIS A O 1
ATOM 605 N N . ALA A 1 86 ? -28.679 -8.098 31.090 1.00 76.62 86 ALA A N 1
ATOM 606 C CA . ALA A 1 86 ? -27.438 -7.338 31.084 1.00 76.62 86 ALA A CA 1
ATOM 607 C C . ALA A 1 86 ? -26.382 -8.095 30.266 1.00 76.62 86 ALA A C 1
ATOM 609 O O . ALA A 1 86 ? -26.219 -9.308 30.412 1.00 76.62 86 ALA A O 1
ATOM 610 N N . VAL A 1 87 ? -25.673 -7.380 29.396 1.00 79.25 87 VAL A N 1
ATOM 611 C CA . VAL A 1 87 ? -24.617 -7.941 28.549 1.00 79.25 87 VAL A CA 1
ATOM 612 C C . VAL A 1 87 ? -23.348 -7.143 28.781 1.00 79.25 87 VAL A C 1
ATOM 614 O O . VAL A 1 87 ? -23.350 -5.920 28.664 1.00 79.25 87 VAL A O 1
ATOM 617 N N . GLU A 1 88 ? -22.280 -7.846 29.126 1.00 86.62 88 GLU A N 1
ATOM 618 C CA . GLU A 1 88 ? -20.931 -7.309 29.205 1.00 86.62 88 GLU A CA 1
ATOM 619 C C . GLU A 1 88 ? -20.224 -7.577 27.878 1.00 86.62 88 GLU A C 1
ATOM 621 O O . GLU A 1 88 ? -20.149 -8.723 27.428 1.00 86.62 88 GLU A O 1
ATOM 626 N N . TRP A 1 89 ? -19.737 -6.517 27.241 1.00 87.81 89 TRP A N 1
ATOM 627 C CA . TRP A 1 89 ? -19.016 -6.600 25.978 1.00 87.81 89 TRP A CA 1
ATOM 628 C C . TRP A 1 89 ? -17.515 -6.498 26.217 1.00 87.81 89 TRP A C 1
ATOM 630 O O . TRP A 1 89 ? -17.072 -5.735 27.071 1.00 87.81 89 TRP A O 1
ATOM 640 N N . THR A 1 90 ? -16.733 -7.244 25.445 1.00 88.56 90 THR A N 1
ATOM 641 C CA . THR A 1 90 ? -15.275 -7.131 25.417 1.00 88.56 90 THR A CA 1
ATOM 642 C C . THR A 1 90 ? -14.782 -6.981 23.986 1.00 88.56 90 THR A C 1
ATOM 644 O O . THR A 1 90 ? -15.412 -7.456 23.036 1.00 88.56 90 THR A O 1
ATOM 647 N N . PHE A 1 91 ? -13.644 -6.309 23.848 1.00 90.38 91 PHE A N 1
ATOM 648 C CA . PHE A 1 91 ? -12.948 -6.099 22.590 1.00 90.38 91 PHE A CA 1
ATOM 649 C C . PHE A 1 91 ? -11.502 -6.555 22.763 1.00 90.38 91 PHE A C 1
ATOM 651 O O . PHE A 1 91 ? -10.807 -6.089 23.664 1.00 90.38 91 PHE A O 1
ATOM 658 N N . GLU A 1 92 ? -11.064 -7.474 21.914 1.00 86.19 92 GLU A N 1
ATOM 659 C CA . GLU A 1 92 ? -9.701 -7.992 21.902 1.00 86.19 92 GLU A CA 1
ATOM 660 C C . GLU A 1 92 ? -9.150 -7.874 20.485 1.00 86.19 92 GLU A C 1
ATOM 662 O O . GLU A 1 92 ? -9.664 -8.499 19.557 1.00 86.19 92 GLU A O 1
ATOM 667 N N . SER A 1 93 ? -8.096 -7.091 20.311 1.00 82.38 93 SER A N 1
ATOM 668 C CA . SER A 1 93 ? -7.271 -7.103 19.109 1.00 82.38 93 SER A CA 1
ATOM 669 C C . SER A 1 93 ? -5.986 -7.893 19.372 1.00 82.38 93 SER A C 1
ATOM 671 O O . SER A 1 93 ? -5.558 -8.076 20.515 1.00 82.38 93 SER A O 1
ATOM 673 N N . HIS A 1 94 ? -5.427 -8.472 18.313 1.00 73.31 94 HIS A N 1
ATOM 674 C CA . HIS A 1 94 ? -4.167 -9.191 18.362 1.00 73.31 94 HIS A CA 1
ATOM 675 C C . HIS A 1 94 ? -3.372 -8.982 17.073 1.00 73.31 94 HIS A C 1
ATOM 677 O O . HIS A 1 94 ? -3.865 -9.248 15.968 1.00 73.31 94 HIS A O 1
ATOM 683 N N . ASN A 1 95 ? -2.122 -8.567 17.249 1.00 73.25 95 ASN A N 1
ATOM 684 C CA . ASN A 1 95 ? -1.060 -8.518 16.252 1.00 73.25 95 ASN A CA 1
ATOM 685 C C . ASN A 1 95 ? 0.283 -8.832 16.958 1.00 73.25 95 ASN A C 1
ATOM 687 O O . ASN A 1 95 ? 0.376 -8.799 18.187 1.00 73.25 95 ASN A O 1
ATOM 691 N N . GLU A 1 96 ? 1.314 -9.205 16.194 1.00 71.50 96 GLU A N 1
ATOM 692 C CA . GLU A 1 96 ? 2.684 -9.387 16.702 1.00 71.50 96 GLU A CA 1
ATOM 693 C C . GLU A 1 96 ? 3.287 -8.093 17.292 1.00 71.50 96 GLU A C 1
ATOM 695 O O . GLU A 1 96 ? 4.095 -8.151 18.218 1.00 71.50 96 GLU A O 1
ATOM 700 N N . ASN A 1 97 ? 2.862 -6.937 16.782 1.00 79.62 97 ASN A N 1
ATOM 701 C CA . ASN A 1 97 ? 3.185 -5.578 17.203 1.00 79.62 97 ASN A CA 1
ATOM 702 C C . ASN A 1 97 ? 1.895 -4.820 17.564 1.00 79.62 97 ASN A C 1
ATOM 704 O O . ASN A 1 97 ? 0.818 -5.187 17.110 1.00 79.62 97 ASN A O 1
ATOM 708 N N . ALA A 1 98 ? 1.993 -3.741 18.344 1.00 86.31 98 ALA A N 1
ATOM 709 C CA . ALA A 1 98 ? 0.833 -2.909 18.671 1.00 86.31 98 ALA A CA 1
ATOM 710 C C . ALA A 1 98 ? 0.292 -2.209 17.411 1.00 86.31 98 ALA A C 1
ATOM 712 O O . ALA A 1 98 ? 0.945 -1.331 16.849 1.00 86.31 98 ALA A O 1
ATOM 713 N N . MET A 1 99 ? -0.897 -2.587 16.946 1.00 85.88 99 MET A N 1
ATOM 714 C CA . MET A 1 99 ? -1.417 -2.015 15.704 1.00 85.88 99 MET A CA 1
ATOM 715 C C . MET A 1 99 ? -1.928 -0.573 15.915 1.00 85.88 99 MET A C 1
ATOM 717 O O . MET A 1 99 ? -2.737 -0.356 16.819 1.00 85.88 99 MET A O 1
ATOM 721 N N . PRO A 1 100 ? -1.562 0.403 15.057 1.00 89.25 100 PRO A N 1
ATOM 722 C CA . PRO A 1 100 ? -2.053 1.784 15.108 1.00 89.25 100 PRO A CA 1
ATOM 723 C C . PRO A 1 100 ? -3.438 1.979 14.481 1.00 89.25 100 PRO A C 1
ATOM 725 O O . PRO A 1 100 ? -3.790 3.069 14.037 1.00 89.25 100 PRO A O 1
ATOM 728 N N . VAL A 1 101 ? -4.237 0.915 14.434 1.00 89.69 101 VAL A N 1
ATOM 729 C CA . VAL A 1 101 ? -5.615 0.981 13.952 1.00 89.69 101 VAL A CA 1
ATOM 730 C C . VAL A 1 101 ? -6.498 1.457 15.096 1.00 89.69 101 VAL A C 1
ATOM 732 O O . VAL A 1 101 ? -6.548 0.835 16.157 1.00 89.69 101 VAL A O 1
ATOM 735 N N . VAL A 1 102 ? -7.224 2.542 14.851 1.00 93.44 102 VAL A N 1
ATOM 736 C CA . VAL A 1 102 ? -8.176 3.120 15.792 1.00 93.44 102 VAL A CA 1
ATOM 737 C C . VAL A 1 102 ? -9.558 2.536 15.540 1.00 93.44 102 VAL A C 1
ATOM 739 O O . VAL A 1 102 ? -10.126 2.702 14.463 1.00 93.44 102 VAL A O 1
ATOM 742 N N . PHE A 1 103 ? -10.105 1.870 16.549 1.00 92.94 103 PHE A N 1
ATOM 743 C CA . PHE A 1 103 ? -11.459 1.336 16.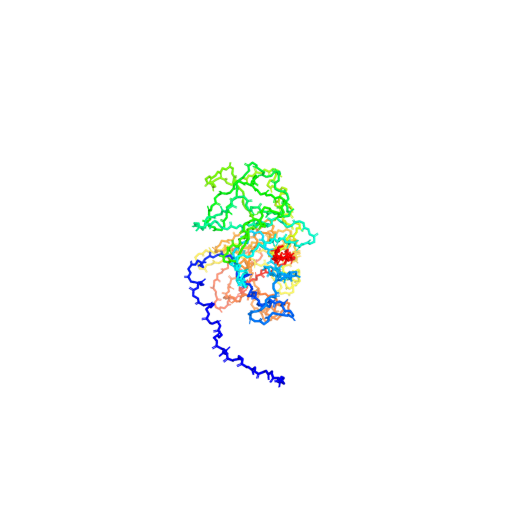594 1.00 92.94 103 PHE A CA 1
ATOM 744 C C . PHE A 1 103 ? -12.382 2.289 17.336 1.00 92.94 103 PHE A C 1
ATOM 746 O O . PHE A 1 103 ? -12.014 2.831 18.374 1.00 92.94 103 PHE A O 1
ATOM 753 N N . TYR A 1 104 ? -13.594 2.470 16.827 1.00 93.56 104 TYR A N 1
ATOM 754 C CA . TYR A 1 104 ? -14.603 3.325 17.446 1.00 93.56 104 TYR A CA 1
ATOM 755 C C . TYR A 1 104 ? -16.008 2.834 17.099 1.00 93.56 104 TYR A C 1
ATOM 757 O O . TYR A 1 104 ? -16.201 2.003 16.213 1.00 93.56 104 TYR A O 1
ATOM 765 N N . SER A 1 105 ? -17.007 3.321 17.821 1.00 92.69 105 SER A N 1
ATOM 766 C CA . SER A 1 105 ? -18.420 3.062 17.557 1.00 92.69 105 SER A CA 1
ATOM 767 C C . SER A 1 105 ? -19.121 4.324 17.066 1.00 92.69 105 SER A C 1
ATOM 769 O O . SER A 1 105 ? -18.615 5.435 17.233 1.00 92.69 105 SER A O 1
ATOM 771 N N . LEU A 1 106 ? -20.285 4.146 16.443 1.00 89.00 106 LEU A N 1
ATOM 772 C CA . LEU A 1 106 ? -21.158 5.259 16.075 1.00 89.00 106 LEU A CA 1
ATOM 773 C C . LEU A 1 106 ? -22.256 5.472 17.125 1.00 89.00 106 LEU A C 1
ATOM 775 O O . LEU A 1 106 ? -22.826 4.512 17.663 1.00 89.00 106 LEU A O 1
ATOM 779 N N . ASP A 1 107 ? -22.588 6.737 17.369 1.00 86.75 107 ASP A N 1
ATOM 780 C CA . ASP A 1 107 ? -23.721 7.146 18.191 1.00 86.75 107 ASP A CA 1
ATOM 781 C C . ASP A 1 107 ? -25.075 6.843 17.504 1.00 86.75 107 ASP A C 1
ATOM 783 O O . ASP A 1 107 ? -25.158 6.231 16.435 1.00 86.75 107 ASP A O 1
ATOM 787 N N . GLU A 1 108 ? -26.187 7.212 18.144 1.00 83.44 108 GLU A N 1
ATOM 788 C CA . GLU A 1 108 ? -27.531 6.986 17.581 1.00 83.44 108 GLU A CA 1
ATOM 789 C C . GLU A 1 108 ? -27.844 7.851 16.350 1.00 83.44 108 GLU A C 1
ATOM 791 O O . GLU A 1 108 ? -28.764 7.533 15.593 1.00 83.44 108 GLU A O 1
ATOM 796 N N . GLU A 1 109 ? -27.090 8.929 16.150 1.00 85.44 109 GLU A N 1
ATOM 797 C CA . GLU A 1 109 ? -27.206 9.852 15.022 1.00 85.44 109 GLU A CA 1
ATOM 798 C C . GLU A 1 109 ? -26.309 9.426 13.846 1.00 85.44 109 GLU A C 1
ATOM 800 O O . GLU A 1 109 ? -26.477 9.927 12.733 1.00 85.44 109 GLU A O 1
ATOM 805 N N . GLY A 1 110 ? -25.431 8.442 14.067 1.00 84.69 110 GLY A N 1
ATOM 806 C CA . GLY A 1 110 ? -24.489 7.911 13.089 1.00 84.69 110 GLY A CA 1
ATOM 807 C C . GLY A 1 110 ? -23.140 8.627 13.074 1.00 84.69 110 GLY A C 1
ATOM 808 O O . GLY A 1 110 ? -22.370 8.387 12.149 1.00 84.69 110 GLY A O 1
ATOM 809 N N . ASN A 1 111 ? -22.847 9.479 14.060 1.00 88.38 111 ASN A N 1
ATOM 810 C CA . ASN A 1 111 ? -21.559 10.162 14.180 1.00 88.38 111 ASN A CA 1
ATOM 811 C C . ASN A 1 111 ? -20.574 9.330 15.017 1.00 88.38 111 ASN A C 1
ATOM 813 O O . ASN A 1 111 ? -21.010 8.522 15.844 1.00 88.38 111 ASN A O 1
ATOM 817 N N . PRO A 1 112 ? -19.254 9.539 14.870 1.00 89.25 112 PRO A N 1
ATOM 818 C CA . PRO A 1 112 ? -18.266 8.908 15.738 1.00 89.25 112 PRO A CA 1
ATOM 819 C C . PRO A 1 112 ? -18.494 9.239 17.222 1.00 89.25 112 PRO A C 1
ATOM 821 O O . PRO A 1 112 ? -18.524 10.407 17.614 1.00 89.25 112 PRO A O 1
ATOM 824 N N . ASP A 1 113 ? -18.605 8.212 18.067 1.00 91.75 113 ASP A N 1
ATOM 825 C CA . ASP A 1 113 ? -18.607 8.380 19.521 1.00 91.75 113 ASP A CA 1
ATOM 826 C C . ASP A 1 113 ? -17.163 8.480 20.018 1.00 91.75 113 ASP A C 1
ATOM 828 O O . ASP A 1 113 ? -16.484 7.466 20.202 1.00 91.75 113 ASP A O 1
ATOM 832 N N . PHE A 1 114 ? -16.699 9.708 20.257 1.00 89.25 114 PHE A N 1
ATOM 833 C CA . PHE A 1 114 ? -15.334 9.991 20.713 1.00 89.25 114 PHE A CA 1
ATOM 834 C C . PHE A 1 114 ? -14.936 9.234 21.985 1.00 89.25 114 PHE A C 1
ATOM 836 O O . PHE A 1 114 ? -13.773 8.882 22.142 1.00 89.25 114 PHE A O 1
ATOM 843 N N . SER A 1 115 ? -15.890 8.908 22.864 1.00 91.19 115 SER A N 1
ATOM 844 C CA . SER A 1 115 ? -15.591 8.165 24.095 1.00 91.19 115 SER A CA 1
ATOM 845 C C . SER A 1 115 ? -15.231 6.694 23.856 1.00 91.19 115 SER A C 1
ATOM 847 O O . SER A 1 115 ? -14.723 6.028 24.758 1.00 91.19 115 SER A O 1
ATOM 849 N N . SER A 1 116 ? -15.470 6.197 22.639 1.00 94.06 116 SER A N 1
ATOM 850 C CA . SER A 1 116 ? -15.243 4.808 22.244 1.00 94.06 116 SER A CA 1
ATOM 851 C C . SER A 1 116 ? -13.940 4.574 21.475 1.00 94.06 116 SER A C 1
ATOM 853 O O . SER A 1 116 ? -13.671 3.440 21.086 1.00 94.06 116 SER A O 1
ATOM 855 N N . PHE A 1 117 ? -13.130 5.613 21.250 1.00 94.69 117 PHE A N 1
ATOM 856 C CA . PHE A 1 117 ? -11.904 5.514 20.459 1.00 94.69 117 PHE A CA 1
ATOM 857 C C . PHE A 1 117 ? -10.836 4.695 21.192 1.00 94.69 117 PHE A C 1
ATOM 859 O O . PHE A 1 117 ? -10.420 5.031 22.303 1.00 94.69 117 PHE A O 1
ATOM 866 N N . TYR A 1 118 ? -10.380 3.622 20.551 1.00 95.06 118 TYR A N 1
ATOM 867 C CA . TYR A 1 118 ? -9.426 2.663 21.097 1.00 95.06 118 TYR A CA 1
ATOM 868 C C . TYR A 1 118 ? -8.363 2.265 20.068 1.00 95.06 118 TYR A C 1
ATOM 870 O O . TYR A 1 118 ? -8.695 1.990 18.920 1.00 95.06 118 TYR A O 1
ATOM 878 N N . SER A 1 119 ? -7.105 2.160 20.487 1.00 93.88 119 SER A N 1
ATOM 879 C CA . SER A 1 119 ? -6.006 1.588 19.700 1.00 93.88 119 SER A CA 1
ATOM 880 C C . SER A 1 119 ? -5.039 0.825 20.606 1.00 93.88 119 SER A C 1
ATOM 882 O O . SER A 1 119 ? -4.858 1.174 21.770 1.00 93.88 119 SER A O 1
ATOM 884 N N . GLU A 1 120 ? -4.381 -0.209 20.076 1.00 92.56 120 GLU A N 1
ATOM 885 C CA . GLU A 1 120 ? -3.262 -0.855 20.778 1.00 92.56 120 GLU A CA 1
ATOM 886 C C . GLU A 1 120 ? -2.016 0.030 20.803 1.00 92.56 120 GLU A C 1
ATOM 888 O O . GLU A 1 120 ? -1.257 0.015 21.773 1.00 92.56 120 GLU A O 1
ATOM 893 N N . TYR A 1 121 ? -1.788 0.779 19.723 1.00 92.38 121 TYR A N 1
ATOM 894 C CA . TYR A 1 121 ? -0.731 1.777 19.651 1.00 92.38 121 TYR A CA 1
ATOM 895 C C . TYR A 1 121 ? -1.092 2.998 20.499 1.00 92.38 121 TYR A C 1
ATOM 897 O O . TYR A 1 121 ? -2.198 3.535 20.383 1.00 92.38 121 TYR A O 1
ATOM 905 N N . ASP A 1 122 ? -0.137 3.445 21.312 1.00 93.69 122 ASP A N 1
ATOM 906 C CA . ASP A 1 122 ? -0.268 4.630 22.154 1.00 93.69 122 ASP A CA 1
ATOM 907 C C . ASP A 1 122 ? 0.019 5.902 21.347 1.00 93.69 122 ASP A C 1
ATOM 909 O O . ASP A 1 122 ? 1.158 6.197 20.987 1.00 93.69 122 ASP A O 1
ATOM 913 N N . PHE A 1 123 ? -1.035 6.674 21.094 1.00 94.69 123 PHE A N 1
ATOM 914 C CA . PHE A 1 123 ? -0.984 7.927 20.349 1.00 94.69 123 PHE A CA 1
ATOM 915 C C . PHE A 1 123 ? -0.596 9.152 21.204 1.00 94.69 123 PHE A C 1
ATOM 917 O O . PHE A 1 123 ? -0.701 10.283 20.729 1.00 94.69 123 PHE A O 1
ATOM 924 N N . THR A 1 124 ? -0.138 8.976 22.450 1.00 94.19 124 THR A N 1
ATOM 925 C CA . THR A 1 124 ? 0.175 10.086 23.374 1.00 94.19 124 THR A CA 1
ATOM 926 C C . THR A 1 124 ? 1.131 11.128 22.778 1.00 94.19 124 THR A C 1
ATOM 928 O O . THR A 1 124 ? 0.904 12.328 22.952 1.00 94.19 124 THR A O 1
ATOM 931 N N . ASP A 1 125 ? 2.156 10.708 22.031 1.00 93.69 125 ASP A N 1
ATOM 932 C CA . ASP A 1 125 ? 3.115 11.629 21.395 1.00 93.69 125 ASP A CA 1
ATOM 933 C C . ASP A 1 125 ? 2.481 12.459 20.260 1.00 93.69 125 ASP A C 1
ATOM 935 O O . ASP A 1 125 ? 2.961 13.541 19.925 1.00 93.69 125 ASP A O 1
ATOM 939 N N . LEU A 1 126 ? 1.353 11.997 19.712 1.00 94.94 126 LEU A N 1
ATOM 940 C CA . LEU A 1 126 ? 0.581 12.660 18.660 1.00 94.94 126 LEU A CA 1
ATOM 941 C C . LEU A 1 126 ? -0.647 13.419 19.198 1.00 94.94 126 LEU A C 1
ATOM 943 O O . LEU A 1 126 ? -1.419 13.965 18.412 1.00 94.94 126 LEU A O 1
ATOM 947 N N . ALA A 1 127 ? -0.830 13.520 20.521 1.00 92.25 127 ALA A N 1
ATOM 948 C CA . ALA A 1 127 ? -2.023 14.104 21.150 1.00 92.25 127 ALA A CA 1
ATOM 949 C C . ALA A 1 127 ? -2.313 15.573 20.763 1.00 92.25 127 ALA A C 1
ATOM 951 O O . ALA A 1 127 ? -3.418 16.065 20.979 1.00 92.25 127 ALA A O 1
ATOM 952 N N . GLY A 1 128 ? -1.331 16.292 20.210 1.00 92.25 128 GLY A N 1
ATOM 953 C CA . GLY A 1 128 ? -1.502 17.657 19.703 1.00 92.25 128 GLY A CA 1
ATOM 954 C C . GLY A 1 128 ? -2.122 17.757 18.304 1.00 92.25 128 GLY A C 1
ATOM 955 O O . GLY A 1 128 ? -2.372 18.874 17.851 1.00 92.25 128 GLY A O 1
ATOM 956 N N . PHE A 1 129 ? -2.345 16.632 17.623 1.00 96.75 129 PHE A N 1
ATOM 957 C CA . PHE A 1 129 ? -2.789 16.582 16.232 1.00 96.75 129 PHE A CA 1
ATOM 958 C C . PHE A 1 129 ? -4.224 16.074 16.081 1.00 96.75 129 PHE A C 1
ATOM 960 O O . PHE A 1 129 ? -4.848 15.565 17.015 1.00 96.75 129 PHE A O 1
ATOM 967 N N . TYR A 1 130 ? -4.734 16.220 14.862 1.00 96.12 130 TYR A N 1
ATOM 968 C CA . TYR A 1 130 ? -6.025 15.710 14.424 1.00 96.12 130 TYR A CA 1
ATOM 969 C C . TYR A 1 130 ? -5.837 14.684 13.308 1.00 96.12 130 TYR A C 1
ATOM 971 O O . TYR A 1 130 ? -4.883 14.779 12.540 1.00 96.12 130 TYR A O 1
ATOM 979 N N . ALA A 1 131 ? -6.758 13.737 13.195 1.00 93.56 131 ALA A N 1
ATOM 980 C CA . ALA A 1 131 ? -6.842 12.788 12.089 1.00 93.56 131 ALA A CA 1
ATOM 981 C C . ALA A 1 131 ? -8.279 12.740 11.553 1.00 93.56 131 ALA A C 1
ATOM 983 O O . ALA A 1 131 ? -9.212 13.168 12.235 1.00 93.56 131 ALA A O 1
ATOM 984 N N . LEU A 1 132 ? -8.461 12.240 10.332 1.00 89.06 132 LEU A N 1
ATOM 985 C CA . LEU A 1 132 ? -9.781 12.109 9.718 1.00 89.06 132 LEU A CA 1
ATOM 986 C C . LEU A 1 132 ? -10.298 10.674 9.837 1.00 89.06 132 LEU A C 1
ATOM 988 O O . LEU A 1 132 ? -9.596 9.716 9.515 1.00 89.06 132 LEU A O 1
ATOM 992 N N . CYS A 1 133 ? -11.549 10.537 10.269 1.00 81.44 133 CYS A N 1
ATOM 993 C CA . CYS A 1 133 ? -12.324 9.314 10.087 1.00 81.44 133 CYS A CA 1
ATOM 994 C C . CYS A 1 133 ? -12.736 9.137 8.615 1.00 81.44 133 CYS A C 1
ATOM 996 O O . CYS A 1 133 ? -12.662 10.067 7.813 1.00 81.44 133 CYS A O 1
ATOM 998 N N . GLU A 1 134 ? -13.230 7.943 8.274 1.00 73.44 134 GLU A N 1
ATOM 999 C CA . GLU A 1 134 ? -13.718 7.602 6.926 1.00 73.44 134 GLU A CA 1
ATOM 1000 C C . GLU A 1 134 ? -14.792 8.583 6.416 1.00 73.44 134 GLU A C 1
ATOM 1002 O O . GLU A 1 134 ? -14.841 8.917 5.234 1.00 73.44 134 GLU A O 1
ATOM 1007 N N . ASP A 1 135 ? -15.641 9.082 7.314 1.00 77.38 135 ASP A N 1
ATOM 1008 C CA . ASP A 1 135 ? -16.712 10.036 7.011 1.00 77.38 135 ASP A CA 1
ATOM 1009 C C . ASP A 1 135 ? -16.226 11.491 6.853 1.00 77.38 135 ASP A C 1
ATOM 1011 O O . ASP A 1 135 ? -17.027 12.385 6.568 1.00 77.38 135 ASP A O 1
ATOM 1015 N N . GLY A 1 136 ? -14.922 11.736 7.020 1.00 81.69 136 GLY A N 1
ATOM 1016 C CA . GLY A 1 136 ? -14.315 13.064 7.008 1.00 81.69 136 GLY A CA 1
ATOM 1017 C C . GLY A 1 136 ? -14.461 13.829 8.325 1.00 81.69 136 GLY A C 1
ATOM 1018 O O . GLY A 1 136 ? -14.143 15.018 8.372 1.00 81.69 136 GLY A O 1
ATOM 1019 N N . THR A 1 137 ? -14.932 13.191 9.399 1.00 87.00 137 THR A N 1
ATOM 1020 C CA . THR A 1 137 ? -14.964 13.805 10.727 1.00 87.00 137 THR A CA 1
ATOM 1021 C C . THR A 1 137 ? -13.542 13.960 11.261 1.00 87.00 137 THR A C 1
ATOM 1023 O O . THR A 1 137 ? -12.790 12.991 11.356 1.00 87.00 137 THR A O 1
ATOM 1026 N N . ALA A 1 138 ? -13.180 15.189 11.632 1.00 91.12 138 ALA A N 1
ATOM 1027 C CA . ALA A 1 138 ? -11.913 15.484 12.289 1.00 91.12 138 ALA A CA 1
ATOM 1028 C C . ALA A 1 138 ? -11.945 15.046 13.756 1.00 91.12 138 ALA A C 1
ATOM 1030 O O . ALA A 1 138 ? -12.800 15.482 14.534 1.00 91.12 138 ALA A O 1
ATOM 1031 N N . VAL A 1 139 ? -10.972 14.227 14.139 1.00 89.69 139 VAL A N 1
ATOM 1032 C CA . VAL A 1 139 ? -10.836 13.652 15.475 1.00 89.69 139 VAL A CA 1
ATOM 1033 C C . VAL A 1 139 ? -9.553 14.161 16.123 1.00 89.69 139 VAL A C 1
ATOM 1035 O O . VAL A 1 139 ? -8.493 14.047 15.506 1.00 89.69 139 VAL A O 1
ATOM 1038 N N . PRO A 1 140 ? -9.601 14.687 17.359 1.00 93.81 140 PRO A N 1
ATOM 1039 C CA . PRO A 1 140 ? -8.392 14.939 18.125 1.00 93.81 140 PRO A CA 1
ATOM 1040 C C . PRO A 1 140 ? -7.747 13.605 18.505 1.00 93.81 140 PRO A C 1
ATOM 1042 O O . PRO A 1 140 ? -8.368 12.768 19.159 1.00 93.81 140 PRO A O 1
ATOM 1045 N N . VAL A 1 141 ? -6.479 13.420 18.151 1.00 94.06 141 VAL A N 1
ATOM 1046 C CA . VAL A 1 141 ? -5.741 12.179 18.433 1.00 94.06 141 VAL A CA 1
ATOM 1047 C C . VAL A 1 141 ? -5.611 11.928 19.945 1.00 94.06 141 VAL A C 1
ATOM 1049 O O . VAL A 1 141 ? -5.523 10.784 20.380 1.00 94.06 141 VAL A O 1
ATOM 1052 N N . SER A 1 142 ? -5.701 12.981 20.766 1.00 93.19 142 SER A N 1
ATOM 1053 C CA . SER A 1 142 ? -5.745 12.885 22.231 1.00 93.19 142 SER A CA 1
ATOM 1054 C C . SER A 1 142 ? -6.937 12.105 22.795 1.00 93.19 142 SER A C 1
ATOM 1056 O O . SER A 1 142 ? -6.901 11.736 23.965 1.00 93.19 142 SER A O 1
ATOM 1058 N N . GLU A 1 143 ? -7.996 11.893 22.011 1.00 92.12 143 GLU A N 1
ATOM 1059 C CA . GLU A 1 143 ? -9.177 11.125 22.433 1.00 92.12 143 GLU A CA 1
ATOM 1060 C C . GLU A 1 143 ? -8.986 9.608 22.254 1.00 92.12 143 GLU A C 1
ATOM 1062 O O . GLU A 1 143 ? -9.805 8.823 22.729 1.00 92.12 143 GLU A O 1
ATOM 1067 N N . VAL A 1 144 ? -7.909 9.166 21.591 1.00 94.56 144 VAL A N 1
ATOM 1068 C CA . VAL A 1 144 ? -7.642 7.740 21.370 1.00 94.56 144 VAL A CA 1
ATOM 1069 C C . VAL A 1 144 ? -7.095 7.104 22.646 1.00 94.56 144 VAL A C 1
ATOM 1071 O O . VAL A 1 144 ? -5.981 7.389 23.083 1.00 94.56 144 VAL A O 1
ATOM 1074 N N . SER A 1 145 ? -7.880 6.208 23.239 1.00 94.12 145 SER A N 1
ATOM 1075 C CA . SER A 1 145 ? -7.501 5.460 24.435 1.00 94.12 145 SER A CA 1
ATOM 1076 C C . SER A 1 145 ? -6.727 4.183 24.093 1.00 94.12 145 SER A C 1
ATOM 1078 O O . SER A 1 145 ? -6.985 3.535 23.083 1.00 94.12 145 SER A O 1
ATOM 1080 N N . VAL A 1 146 ? -5.843 3.756 24.996 1.00 93.38 146 VAL A N 1
ATOM 1081 C CA . VAL A 1 146 ? -5.238 2.407 24.981 1.00 93.38 146 VAL A CA 1
ATOM 1082 C C . VAL A 1 146 ? -6.003 1.401 25.851 1.00 93.38 146 VAL A C 1
ATOM 1084 O O . VAL A 1 146 ? -5.599 0.246 25.983 1.00 93.38 146 VAL A O 1
ATOM 1087 N N . ASP A 1 147 ? -7.099 1.827 26.485 1.00 92.88 147 ASP A N 1
ATOM 1088 C CA . ASP A 1 147 ? -7.971 0.960 27.279 1.00 92.88 147 ASP A CA 1
ATOM 1089 C C . ASP A 1 147 ? -9.095 0.381 26.397 1.00 92.88 147 ASP A C 1
ATOM 1091 O O . ASP A 1 147 ? -9.975 1.138 25.969 1.00 92.88 147 ASP A O 1
ATOM 1095 N N . PRO A 1 148 ? -9.134 -0.946 26.153 1.00 90.62 148 PRO A N 1
ATOM 1096 C CA . PRO A 1 148 ? -10.189 -1.575 25.353 1.00 90.62 148 PRO A CA 1
ATOM 1097 C C . PRO A 1 148 ? -11.589 -1.423 25.971 1.00 90.62 148 PRO A C 1
ATOM 1099 O O . PRO A 1 148 ? -12.594 -1.623 25.284 1.00 90.62 148 PRO A O 1
ATOM 1102 N N . ALA A 1 149 ? -11.696 -1.032 27.247 1.00 91.06 149 ALA A N 1
ATOM 1103 C CA . ALA A 1 149 ? -12.975 -0.697 27.865 1.00 91.06 149 ALA A CA 1
ATOM 1104 C C . ALA A 1 149 ? -13.649 0.538 27.237 1.00 91.06 149 ALA A C 1
ATOM 1106 O O . ALA A 1 149 ? -14.863 0.690 27.392 1.00 91.06 149 ALA A O 1
ATOM 1107 N N . ALA A 1 150 ? -12.902 1.406 26.542 1.00 90.81 150 ALA A N 1
ATOM 1108 C CA . ALA A 1 150 ? -13.453 2.556 25.823 1.00 90.81 150 ALA A CA 1
ATOM 1109 C C . ALA A 1 150 ? -14.383 2.089 24.694 1.00 90.81 150 ALA A C 1
ATOM 1111 O O . ALA A 1 150 ? -15.582 2.368 24.716 1.00 90.81 150 ALA A O 1
ATOM 1112 N N . ILE A 1 151 ? -13.865 1.276 23.768 1.00 93.06 151 ILE A N 1
ATOM 1113 C CA . ILE A 1 151 ? -14.665 0.737 22.664 1.00 93.06 151 ILE A CA 1
ATOM 1114 C C . ILE A 1 151 ? -15.759 -0.209 23.162 1.00 93.06 151 ILE A C 1
ATOM 1116 O O . ILE A 1 151 ? -16.883 -0.145 22.672 1.00 93.06 151 ILE A O 1
ATOM 1120 N N . ALA A 1 152 ? -15.477 -1.031 24.181 1.00 91.06 152 ALA A N 1
ATOM 1121 C CA . ALA A 1 152 ? -16.424 -2.009 24.718 1.00 91.06 152 ALA A CA 1
ATOM 1122 C C . ALA A 1 152 ? -17.762 -1.392 25.170 1.00 91.06 152 ALA A C 1
ATOM 1124 O O . ALA A 1 152 ? -18.811 -2.013 25.003 1.00 91.06 152 ALA A O 1
ATOM 1125 N N . GLN A 1 153 ? -17.745 -0.165 25.702 1.00 86.56 153 GLN A N 1
ATOM 1126 C CA . GLN A 1 153 ? -18.951 0.545 26.145 1.00 86.56 153 GLN A CA 1
ATOM 1127 C C . GLN A 1 153 ? -19.882 0.941 24.990 1.00 86.56 153 GLN A C 1
ATOM 1129 O O . GLN A 1 153 ? -21.095 1.019 25.191 1.00 86.56 153 GLN A O 1
ATOM 1134 N N . GLY A 1 154 ? -19.331 1.151 23.792 1.00 85.44 154 GLY A N 1
ATOM 1135 C CA . GLY A 1 154 ? -20.084 1.473 22.578 1.00 85.44 154 GLY A CA 1
ATOM 1136 C C . GLY A 1 154 ? -20.631 0.248 21.835 1.00 85.44 154 GLY A C 1
ATOM 1137 O O . GLY A 1 154 ? -21.384 0.389 20.867 1.00 85.44 154 GLY A O 1
ATOM 1138 N N . LEU A 1 155 ? -20.276 -0.969 22.266 1.00 88.31 155 LEU A N 1
ATOM 1139 C CA . LEU A 1 155 ? -20.673 -2.203 21.591 1.00 88.31 155 LEU A CA 1
ATOM 1140 C C . LEU A 1 155 ? -22.094 -2.633 21.960 1.00 88.31 155 LEU A C 1
ATOM 1142 O O . LEU A 1 155 ? -22.586 -2.461 23.075 1.00 88.31 155 LEU A O 1
ATOM 1146 N N . GLY A 1 156 ? -22.768 -3.242 20.991 1.00 82.94 156 GLY A N 1
ATOM 1147 C CA . GLY A 1 156 ? -24.131 -3.717 21.150 1.00 82.94 156 GLY A CA 1
ATOM 1148 C C . GLY A 1 156 ? -24.670 -4.320 19.864 1.00 82.94 156 GLY A C 1
ATOM 1149 O O . GLY A 1 156 ? -24.206 -4.007 18.769 1.00 82.94 156 GLY A O 1
ATOM 1150 N N . ILE A 1 157 ? -25.690 -5.169 19.975 1.00 79.50 157 ILE A N 1
ATOM 1151 C CA . ILE A 1 157 ? -26.391 -5.676 18.792 1.00 79.50 157 ILE A CA 1
ATOM 1152 C C . ILE A 1 157 ? -27.072 -4.507 18.070 1.00 79.50 157 ILE A C 1
ATOM 1154 O O . ILE A 1 157 ? -27.795 -3.724 18.681 1.00 79.50 157 ILE A O 1
ATOM 1158 N N . GLY A 1 158 ? -26.835 -4.398 16.763 1.00 75.31 158 GLY A N 1
ATOM 1159 C CA . GLY A 1 158 ? -27.319 -3.311 15.913 1.00 75.31 158 GLY A CA 1
ATOM 1160 C C . GLY A 1 158 ? -26.445 -2.055 15.925 1.00 75.31 158 GLY A C 1
ATOM 1161 O O . GLY A 1 158 ? -26.713 -1.150 15.139 1.00 75.31 158 GLY A O 1
ATOM 1162 N N . LYS A 1 159 ? -25.404 -1.992 16.767 1.00 83.19 159 LYS A N 1
ATOM 1163 C CA . LYS A 1 159 ? -24.410 -0.911 16.739 1.00 83.19 159 LYS A CA 1
ATOM 1164 C C . LYS A 1 159 ? -23.369 -1.166 15.651 1.00 83.19 159 LYS A C 1
ATOM 1166 O O . LYS A 1 159 ? -23.108 -2.314 15.286 1.00 83.19 159 LYS A O 1
ATOM 1171 N N . THR A 1 160 ? -22.786 -0.091 15.136 1.00 82.50 160 THR A N 1
ATOM 1172 C CA . THR A 1 160 ? -21.731 -0.144 14.120 1.00 82.50 160 THR A CA 1
ATOM 1173 C C . THR A 1 160 ? -20.386 0.107 14.779 1.00 82.50 160 THR A C 1
ATOM 1175 O O . THR A 1 160 ? -20.229 1.092 15.495 1.00 82.50 160 THR A O 1
ATOM 1178 N N . VAL A 1 161 ? -19.443 -0.799 14.530 1.00 86.75 161 VAL A N 1
ATOM 1179 C CA . VAL A 1 161 ? -18.030 -0.643 14.876 1.00 86.75 161 VAL A CA 1
ATOM 1180 C C . VAL A 1 161 ? -17.293 -0.220 13.618 1.00 86.75 161 VAL A C 1
ATOM 1182 O O . VAL A 1 161 ? -17.445 -0.854 12.574 1.00 86.75 161 VAL A O 1
ATOM 1185 N N . CYS A 1 162 ? -16.501 0.830 13.730 1.00 87.88 162 CYS A N 1
ATOM 1186 C CA . CYS A 1 162 ? -15.666 1.381 12.682 1.00 87.88 162 CYS A CA 1
ATOM 1187 C C . CYS A 1 162 ? -14.188 1.197 13.037 1.00 87.88 162 CYS A C 1
ATOM 1189 O O . CYS A 1 162 ? -13.831 1.021 14.205 1.00 87.88 162 CYS A O 1
ATOM 1191 N N . TRP A 1 163 ? -13.330 1.241 12.025 1.00 89.12 163 TRP A N 1
ATOM 1192 C CA . TRP A 1 163 ? -11.882 1.241 12.180 1.00 89.12 163 TRP A CA 1
ATOM 1193 C C . TRP A 1 163 ? -11.232 2.187 11.174 1.00 89.12 163 TRP A C 1
ATOM 1195 O O . TRP A 1 163 ? -11.746 2.387 10.073 1.00 89.12 163 TRP A O 1
ATOM 1205 N N . ALA A 1 164 ? -10.089 2.751 11.548 1.00 86.44 164 ALA A N 1
ATOM 1206 C CA . ALA A 1 164 ? -9.252 3.546 10.661 1.00 86.44 164 ALA A CA 1
ATOM 1207 C C . ALA A 1 164 ? -7.776 3.391 11.036 1.00 86.44 164 ALA A C 1
ATOM 1209 O O . ALA A 1 164 ? -7.412 3.511 12.206 1.00 86.44 164 ALA A O 1
ATOM 1210 N N . TRP A 1 165 ? -6.922 3.150 10.045 1.00 88.44 165 TRP A N 1
ATOM 1211 C CA . TRP A 1 165 ? -5.484 3.345 10.171 1.00 88.44 165 TRP A CA 1
ATOM 1212 C C . TRP A 1 165 ? -5.142 4.732 9.638 1.00 88.44 165 TRP A C 1
ATOM 1214 O O . TRP A 1 165 ? -5.094 4.943 8.429 1.00 88.44 165 TRP A O 1
ATOM 1224 N N . PHE A 1 166 ? -4.875 5.679 10.535 1.00 88.88 166 PHE A N 1
ATOM 1225 C CA . PHE A 1 166 ? -4.520 7.038 10.132 1.00 88.88 166 PHE A CA 1
ATOM 1226 C C . PHE A 1 166 ? -3.178 7.067 9.387 1.00 88.88 166 PHE A C 1
ATOM 1228 O O . PHE A 1 166 ? -2.161 6.616 9.913 1.00 88.88 166 PHE A O 1
ATOM 1235 N N . ASP A 1 167 ? -3.170 7.591 8.165 1.00 82.25 167 ASP A N 1
ATOM 1236 C CA . ASP A 1 167 ? -1.966 7.810 7.353 1.00 82.25 167 ASP A CA 1
ATOM 1237 C C . ASP A 1 167 ? -1.550 9.287 7.292 1.00 82.25 167 ASP A C 1
ATOM 1239 O O . ASP A 1 167 ? -0.433 9.592 6.888 1.00 82.25 167 ASP A O 1
ATOM 1243 N N . THR A 1 168 ? -2.430 10.190 7.729 1.00 86.94 168 THR A N 1
ATOM 1244 C CA . THR A 1 168 ? -2.237 11.638 7.671 1.00 86.94 168 THR A CA 1
ATOM 1245 C C . THR A 1 168 ? -2.709 12.286 8.969 1.00 86.94 168 THR A C 1
ATOM 1247 O O . THR A 1 168 ? -3.784 11.966 9.485 1.00 86.94 168 THR A O 1
ATOM 1250 N N . PHE A 1 169 ? -1.926 13.240 9.472 1.00 94.12 169 PHE A N 1
ATOM 1251 C CA . PHE A 1 169 ? -2.268 14.053 10.639 1.00 94.12 169 PHE A CA 1
ATOM 1252 C C . PHE A 1 169 ? -2.356 15.526 10.270 1.00 94.12 169 PHE A C 1
ATOM 1254 O O . PHE A 1 169 ? -1.749 15.974 9.301 1.00 94.12 169 PHE A O 1
ATOM 1261 N N . TYR A 1 170 ? -3.077 16.294 11.077 1.00 96.44 170 TYR A N 1
ATOM 1262 C CA . TYR A 1 170 ? -3.353 17.704 10.840 1.00 96.44 170 TYR A CA 1
ATOM 1263 C C . TYR A 1 170 ? -3.108 18.538 12.091 1.00 96.44 170 TYR A C 1
ATOM 1265 O O . TYR A 1 170 ? -3.269 18.075 13.222 1.00 96.44 170 TYR A O 1
ATOM 1273 N N . THR A 1 171 ? -2.738 19.802 11.894 1.00 95.38 171 THR A N 1
ATOM 1274 C CA . THR A 1 171 ? -2.428 20.722 13.000 1.00 95.38 171 THR A CA 1
ATOM 1275 C C . THR A 1 171 ? -3.661 21.315 13.679 1.00 95.38 171 THR A C 1
ATOM 1277 O O . THR A 1 171 ? -3.538 21.955 14.723 1.00 95.38 171 THR A O 1
ATOM 1280 N N . ASP A 1 172 ? -4.845 21.153 13.085 1.00 92.94 172 ASP A N 1
ATOM 1281 C CA . ASP A 1 172 ? -6.098 21.707 13.586 1.00 92.94 172 ASP A CA 1
ATOM 1282 C C . ASP A 1 172 ? -7.322 20.877 13.161 1.00 92.94 172 ASP A C 1
ATOM 1284 O O . ASP A 1 172 ? -7.243 19.998 12.305 1.00 92.94 172 ASP A O 1
ATOM 1288 N N . GLN A 1 173 ? -8.471 21.199 13.763 1.00 93.19 173 GLN A N 1
ATOM 1289 C CA . GLN A 1 173 ? -9.757 20.534 13.530 1.00 93.19 173 GLN A CA 1
ATOM 1290 C C . GLN A 1 173 ? -10.328 20.768 12.118 1.00 93.19 173 GLN A C 1
ATOM 1292 O O . GLN A 1 173 ? -11.270 20.088 11.721 1.00 93.19 173 GLN A O 1
ATOM 1297 N N . THR A 1 174 ? -9.821 21.749 11.365 1.00 92.38 174 THR A N 1
ATOM 1298 C CA . THR A 1 174 ? -10.277 21.971 9.983 1.00 92.38 174 THR A CA 1
ATOM 1299 C C . THR A 1 174 ? -9.632 20.996 9.005 1.00 92.38 174 THR A C 1
ATOM 1301 O O . THR A 1 174 ? -10.154 20.821 7.908 1.00 92.38 174 THR A O 1
ATOM 1304 N N . CYS A 1 175 ? -8.534 20.348 9.413 1.00 89.94 175 CYS A N 1
ATOM 1305 C CA . CYS A 1 175 ? -7.779 19.395 8.605 1.00 89.94 175 CYS A CA 1
ATOM 1306 C C . CYS A 1 175 ? -7.335 19.965 7.244 1.00 89.94 175 CYS A C 1
ATOM 1308 O O . CYS A 1 175 ? -7.203 19.238 6.265 1.00 89.94 175 CYS A O 1
ATOM 1310 N N . GLU A 1 176 ? -7.083 21.277 7.175 1.00 91.62 176 GLU A N 1
ATOM 1311 C CA . GLU A 1 176 ? -6.598 21.939 5.954 1.00 91.62 176 GLU A CA 1
ATOM 1312 C C . GLU A 1 176 ? -5.065 21.932 5.842 1.00 91.62 176 GLU A C 1
ATOM 1314 O O . GLU A 1 176 ? -4.523 22.091 4.748 1.00 91.62 176 GLU A O 1
ATOM 1319 N N . THR A 1 177 ? -4.358 21.770 6.966 1.00 92.25 177 THR A N 1
ATOM 1320 C CA . THR A 1 177 ? -2.889 21.784 7.023 1.00 92.25 177 THR A CA 1
ATOM 1321 C C . THR A 1 177 ? -2.368 20.468 7.582 1.00 92.25 177 THR A C 1
ATOM 1323 O O . THR A 1 177 ? -2.575 20.170 8.762 1.00 92.25 177 THR A O 1
ATOM 1326 N N . GLU A 1 178 ? -1.683 19.701 6.735 1.00 93.06 178 GLU A N 1
ATOM 1327 C CA . GLU A 1 178 ? -0.986 18.478 7.135 1.00 93.06 178 GLU A CA 1
ATOM 1328 C C . GLU A 1 178 ? 0.101 18.796 8.169 1.00 93.06 178 GLU A C 1
ATOM 1330 O O . GLU A 1 178 ? 0.859 19.767 8.051 1.00 93.06 178 GLU A O 1
ATOM 1335 N N . ALA A 1 179 ? 0.147 17.983 9.216 1.00 89.38 179 ALA A N 1
ATOM 1336 C CA . ALA A 1 179 ? 1.165 18.043 10.239 1.00 89.38 179 ALA A CA 1
ATOM 1337 C C . ALA A 1 179 ? 2.461 17.414 9.723 1.00 89.38 179 ALA A C 1
ATOM 1339 O O . ALA A 1 179 ? 2.463 16.416 9.013 1.00 89.38 179 ALA A O 1
ATOM 1340 N N . SER A 1 180 ? 3.580 17.994 10.136 1.00 86.81 180 SER A N 1
ATOM 1341 C CA . SER A 1 180 ? 4.919 17.471 9.878 1.00 86.81 180 SER A CA 1
ATOM 1342 C C . SER A 1 180 ? 5.774 17.719 11.112 1.00 86.81 180 SER A C 1
ATOM 1344 O O . SER A 1 180 ? 5.630 18.774 11.741 1.00 86.81 180 SER A O 1
ATOM 1346 N N . GLY A 1 181 ? 6.677 16.806 11.451 1.00 90.06 181 GLY A N 1
ATOM 1347 C CA . GLY A 1 181 ? 7.528 16.930 12.631 1.00 90.06 181 GLY A CA 1
ATOM 1348 C C . GLY A 1 181 ? 8.015 15.577 13.128 1.00 90.06 181 GLY A C 1
ATOM 1349 O O . GLY A 1 181 ? 7.579 14.539 12.644 1.00 90.06 181 GLY A O 1
ATOM 1350 N N . SER A 1 182 ? 8.892 15.598 14.131 1.00 92.50 182 SER A N 1
ATOM 1351 C CA . SER A 1 182 ? 9.545 14.393 14.658 1.00 92.50 182 SER A CA 1
ATOM 1352 C C . SER A 1 182 ? 8.578 13.318 15.154 1.00 92.50 182 SER A C 1
ATOM 1354 O O . SER A 1 182 ? 8.876 12.134 15.060 1.00 92.50 182 SER A O 1
ATOM 1356 N N . GLU A 1 183 ? 7.437 13.727 15.696 1.00 93.38 183 GLU A N 1
ATOM 1357 C CA . GLU A 1 183 ? 6.399 12.861 16.240 1.00 93.38 183 GLU A CA 1
ATOM 1358 C C . GLU A 1 183 ? 5.644 12.140 15.112 1.00 93.38 183 GLU A C 1
ATOM 1360 O O . GLU A 1 183 ? 5.407 10.936 15.199 1.00 93.38 183 GLU A O 1
ATOM 1365 N N . VAL A 1 184 ? 5.342 12.856 14.021 1.00 90.00 184 VAL A N 1
ATOM 1366 C CA . VAL A 1 184 ? 4.728 12.289 12.808 1.00 90.00 184 VAL A CA 1
ATOM 1367 C C . VAL A 1 184 ? 5.724 11.369 12.098 1.00 90.00 184 VAL A C 1
ATOM 1369 O O . VAL A 1 184 ? 5.384 10.230 11.790 1.00 90.00 184 VAL A O 1
ATOM 1372 N N . ASP A 1 185 ? 6.980 11.801 11.947 1.00 84.94 185 ASP A N 1
ATOM 1373 C CA . ASP A 1 185 ? 8.045 11.000 11.332 1.00 84.94 185 ASP A CA 1
ATOM 1374 C C . ASP A 1 185 ? 8.257 9.668 12.080 1.00 84.94 185 ASP A C 1
ATOM 1376 O O . ASP A 1 185 ? 8.423 8.615 11.458 1.00 84.94 185 ASP A O 1
ATOM 1380 N N . ALA A 1 186 ? 8.227 9.698 13.421 1.00 90.31 186 ALA A N 1
ATOM 1381 C CA . ALA A 1 186 ? 8.368 8.510 14.262 1.00 90.31 186 ALA A CA 1
ATOM 1382 C C . ALA A 1 186 ? 7.185 7.543 14.107 1.00 90.31 186 ALA A C 1
ATOM 1384 O O . ALA A 1 186 ? 7.384 6.326 14.062 1.00 90.31 186 ALA A O 1
ATOM 1385 N N . TYR A 1 187 ? 5.962 8.065 13.990 1.00 91.50 187 TYR A N 1
ATOM 1386 C CA . TYR A 1 187 ? 4.780 7.258 13.697 1.00 91.50 187 TYR A CA 1
ATOM 1387 C C . TYR A 1 187 ? 4.840 6.629 12.300 1.00 91.50 187 TYR A C 1
ATOM 1389 O O . TYR A 1 187 ? 4.571 5.438 12.145 1.00 91.50 187 TYR A O 1
ATOM 1397 N N . GLU A 1 188 ? 5.236 7.388 11.279 1.00 84.69 188 GLU A N 1
ATOM 1398 C CA . GLU A 1 188 ? 5.391 6.874 9.916 1.00 84.69 188 GLU A CA 1
ATOM 1399 C C . GLU A 1 188 ? 6.493 5.811 9.831 1.00 84.69 188 GLU A C 1
ATOM 1401 O O . GLU A 1 188 ? 6.361 4.811 9.125 1.00 84.69 188 GLU A O 1
ATOM 1406 N N . GLU A 1 189 ? 7.605 6.000 10.545 1.00 82.81 189 GLU A N 1
ATOM 1407 C CA . GLU A 1 189 ? 8.645 4.977 10.688 1.00 82.81 189 GLU A CA 1
ATOM 1408 C C . GLU A 1 189 ? 8.106 3.726 11.392 1.00 82.81 189 GLU A C 1
ATOM 1410 O O . GLU A 1 189 ? 8.336 2.612 10.918 1.00 82.81 189 GLU A O 1
ATOM 1415 N N . TYR A 1 190 ? 7.330 3.889 12.468 1.00 86.00 190 TYR A N 1
ATOM 1416 C CA . TYR A 1 190 ? 6.672 2.773 13.142 1.00 86.00 190 TYR A CA 1
ATOM 1417 C C . TYR A 1 190 ? 5.750 1.999 12.192 1.00 86.00 190 TYR A C 1
ATOM 1419 O O . TYR A 1 190 ? 5.894 0.783 12.060 1.00 86.00 190 TYR A O 1
ATOM 1427 N N . CYS A 1 191 ? 4.870 2.700 11.472 1.00 84.06 191 CYS A N 1
ATOM 1428 C CA . CYS A 1 191 ? 3.953 2.109 10.499 1.00 84.06 191 CYS A CA 1
ATOM 1429 C C . CYS A 1 191 ? 4.699 1.348 9.400 1.00 84.06 191 CYS A C 1
ATOM 1431 O O . CYS A 1 191 ? 4.325 0.221 9.085 1.00 84.06 191 CYS A O 1
ATOM 1433 N N . ARG A 1 192 ? 5.794 1.911 8.870 1.00 75.69 192 ARG A N 1
ATOM 1434 C CA . ARG A 1 192 ? 6.656 1.239 7.881 1.00 75.69 192 ARG A CA 1
ATOM 1435 C C . ARG A 1 192 ? 7.312 -0.030 8.422 1.00 75.69 192 ARG A C 1
ATOM 1437 O O . ARG A 1 192 ? 7.514 -0.975 7.665 1.00 75.69 192 ARG A O 1
ATOM 1444 N N . ASN A 1 193 ? 7.640 -0.071 9.712 1.00 77.56 193 ASN A N 1
ATOM 1445 C CA . ASN A 1 193 ? 8.252 -1.246 10.332 1.00 77.56 193 ASN A CA 1
ATOM 1446 C C . ASN A 1 193 ? 7.258 -2.401 10.522 1.00 77.56 193 ASN A C 1
ATOM 1448 O O . ASN A 1 193 ? 7.656 -3.559 10.415 1.00 77.56 193 ASN A O 1
ATOM 1452 N N . ILE A 1 194 ? 5.984 -2.105 10.800 1.00 77.62 194 ILE A N 1
ATOM 1453 C CA . ILE A 1 194 ? 4.945 -3.127 11.028 1.00 77.62 194 ILE A CA 1
ATOM 1454 C C . ILE A 1 194 ? 4.159 -3.491 9.761 1.00 77.62 194 ILE A C 1
ATOM 1456 O O . ILE A 1 194 ? 3.604 -4.583 9.668 1.00 77.62 194 ILE A O 1
ATOM 1460 N N . CYS A 1 195 ? 4.110 -2.583 8.787 1.00 73.25 195 CYS A N 1
ATOM 1461 C CA . CYS A 1 195 ? 3.516 -2.779 7.475 1.00 73.25 195 CYS A CA 1
ATOM 1462 C C . CYS A 1 195 ? 4.562 -2.423 6.426 1.00 73.25 195 CYS A C 1
ATOM 1464 O O . CYS A 1 195 ? 4.736 -1.264 6.049 1.00 73.25 195 CYS A O 1
ATOM 1466 N N . THR A 1 196 ? 5.246 -3.449 5.930 1.00 64.25 196 THR A N 1
ATOM 1467 C CA . THR A 1 196 ? 6.269 -3.289 4.893 1.00 64.25 196 THR A CA 1
ATOM 1468 C C . THR A 1 196 ? 5.677 -3.379 3.489 1.00 64.25 196 THR A C 1
ATOM 1470 O O . THR A 1 196 ? 6.440 -3.421 2.524 1.00 64.25 196 THR A O 1
ATOM 1473 N N . GLN A 1 197 ? 4.337 -3.418 3.358 1.00 67.06 197 GLN A N 1
ATOM 1474 C CA . GLN A 1 197 ? 3.688 -3.456 2.053 1.00 67.06 197 GLN A CA 1
ATOM 1475 C C . GLN A 1 197 ? 4.074 -2.212 1.248 1.00 67.06 197 GLN A C 1
ATOM 1477 O O . GLN A 1 197 ? 3.647 -1.095 1.525 1.00 67.06 197 GLN A O 1
ATOM 1482 N N . ALA A 1 198 ? 4.864 -2.442 0.214 1.00 73.00 198 ALA A N 1
ATOM 1483 C CA . ALA A 1 198 ? 5.252 -1.469 -0.784 1.00 73.00 198 ALA A CA 1
ATOM 1484 C C . ALA A 1 198 ? 5.026 -2.080 -2.167 1.00 73.00 198 ALA A C 1
ATOM 1486 O O . ALA A 1 198 ? 4.786 -3.280 -2.315 1.00 73.00 198 ALA A O 1
ATOM 1487 N N . TYR A 1 199 ? 5.125 -1.261 -3.204 1.00 78.88 199 TYR A N 1
ATOM 1488 C CA . TYR A 1 199 ? 5.301 -1.779 -4.552 1.00 78.88 199 TYR A CA 1
ATOM 1489 C C . TYR A 1 199 ? 6.790 -1.785 -4.861 1.00 78.88 199 TYR A C 1
ATOM 1491 O O . TYR A 1 199 ? 7.488 -0.808 -4.608 1.00 78.88 199 TYR A O 1
ATOM 1499 N N . ALA A 1 200 ? 7.289 -2.889 -5.400 1.00 87.44 200 ALA A N 1
ATOM 1500 C CA . ALA A 1 200 ? 8.684 -3.017 -5.784 1.00 87.44 200 ALA A CA 1
ATOM 1501 C C . ALA A 1 200 ? 8.807 -3.741 -7.120 1.00 87.44 200 ALA A C 1
ATOM 1503 O O . ALA A 1 200 ? 7.994 -4.600 -7.468 1.00 87.44 200 ALA A O 1
ATOM 1504 N N . PHE A 1 201 ? 9.848 -3.406 -7.873 1.00 90.06 201 PHE A N 1
ATOM 1505 C CA . PHE A 1 201 ? 10.239 -4.211 -9.022 1.00 90.06 201 PHE A CA 1
ATOM 1506 C C . PHE A 1 201 ? 10.886 -5.516 -8.555 1.00 90.06 201 PHE A C 1
ATOM 1508 O O . PHE A 1 201 ? 11.637 -5.534 -7.581 1.00 90.06 201 PHE A O 1
ATOM 1515 N N . ASP A 1 202 ? 10.601 -6.607 -9.264 1.00 89.38 202 ASP A N 1
ATOM 1516 C CA . ASP A 1 202 ? 11.210 -7.907 -8.986 1.00 89.38 202 ASP A CA 1
ATOM 1517 C C . ASP A 1 202 ? 12.738 -7.826 -9.128 1.00 89.38 202 ASP A C 1
ATOM 1519 O O . ASP A 1 202 ? 13.244 -7.295 -10.118 1.00 89.38 202 ASP A O 1
ATOM 1523 N N . ALA A 1 203 ? 13.487 -8.361 -8.160 1.00 85.56 203 ALA A N 1
ATOM 1524 C CA . ALA A 1 203 ? 14.949 -8.285 -8.159 1.00 85.56 203 ALA A CA 1
ATOM 1525 C C . ALA A 1 203 ? 15.592 -8.933 -9.403 1.00 85.56 203 ALA A C 1
ATOM 1527 O O . ALA A 1 203 ? 16.635 -8.471 -9.871 1.00 85.56 203 ALA A O 1
ATOM 1528 N N . GLY A 1 204 ? 14.950 -9.952 -9.980 1.00 86.75 204 GLY A N 1
ATOM 1529 C CA . GLY A 1 204 ? 15.379 -10.632 -11.201 1.00 86.75 204 GLY A CA 1
ATOM 1530 C C . GLY A 1 204 ? 15.203 -9.802 -12.475 1.00 86.75 204 GLY A C 1
ATOM 1531 O O . GLY A 1 204 ? 15.772 -10.149 -13.512 1.00 86.75 204 GLY A O 1
ATOM 1532 N N . ILE A 1 205 ? 14.481 -8.675 -12.427 1.00 89.69 205 ILE A N 1
ATOM 1533 C CA . ILE A 1 205 ? 14.291 -7.814 -13.602 1.00 89.69 205 ILE A CA 1
ATOM 1534 C C . ILE A 1 205 ? 15.629 -7.282 -14.138 1.00 89.69 205 ILE A C 1
ATOM 1536 O O . ILE A 1 205 ? 15.784 -7.140 -15.347 1.00 89.69 205 ILE A O 1
ATOM 1540 N N . GLY A 1 206 ? 16.618 -7.027 -13.271 1.00 86.88 206 GLY A N 1
ATOM 1541 C CA . GLY A 1 206 ? 17.937 -6.533 -13.675 1.00 86.88 206 GLY A CA 1
ATOM 1542 C C . GLY A 1 206 ? 18.645 -7.493 -14.633 1.00 86.88 206 GLY A C 1
ATOM 1543 O O . GLY A 1 206 ? 19.113 -7.082 -15.701 1.00 86.88 206 GLY A O 1
ATOM 1544 N N . ASP A 1 207 ? 18.621 -8.786 -14.301 1.00 88.38 207 ASP A N 1
ATOM 1545 C CA . ASP A 1 207 ? 19.186 -9.857 -15.123 1.00 88.38 207 ASP A CA 1
ATOM 1546 C C . ASP A 1 207 ? 18.426 -10.014 -16.444 1.00 88.38 207 ASP A C 1
ATOM 1548 O O . ASP A 1 207 ? 19.042 -10.129 -17.509 1.00 88.38 207 ASP A O 1
ATOM 1552 N N . ILE A 1 208 ? 17.088 -9.955 -16.403 1.00 90.38 208 ILE A N 1
ATOM 1553 C CA . ILE A 1 208 ? 16.243 -10.013 -17.606 1.00 90.38 208 ILE A CA 1
ATOM 1554 C C . ILE A 1 208 ? 16.612 -8.872 -18.558 1.00 90.38 208 ILE A C 1
ATOM 1556 O O . ILE A 1 208 ? 16.920 -9.118 -19.726 1.00 90.38 208 ILE A O 1
ATOM 1560 N N . LEU A 1 209 ? 16.653 -7.636 -18.052 1.00 88.88 209 LEU A N 1
ATOM 1561 C CA . LEU A 1 209 ? 17.009 -6.440 -18.819 1.00 88.88 209 LEU A CA 1
ATOM 1562 C C . LEU A 1 209 ? 18.432 -6.526 -19.391 1.00 88.88 209 LEU A C 1
ATOM 1564 O O . LEU A 1 209 ? 18.677 -6.068 -20.510 1.00 88.88 209 LEU A O 1
ATOM 1568 N N . GLY A 1 210 ? 19.370 -7.128 -18.655 1.00 86.06 210 GLY A N 1
ATOM 1569 C CA . GLY A 1 210 ? 20.723 -7.410 -19.134 1.00 86.06 210 GLY A CA 1
ATOM 1570 C C . GLY A 1 210 ? 20.737 -8.382 -20.314 1.00 86.06 210 GLY A C 1
ATOM 1571 O O . GLY A 1 210 ? 21.332 -8.081 -21.351 1.00 86.06 210 GLY A O 1
ATOM 1572 N N . ASN A 1 211 ? 20.031 -9.506 -20.189 1.00 87.62 211 ASN A N 1
ATOM 1573 C CA . ASN A 1 211 ? 19.998 -10.567 -21.198 1.00 87.62 211 ASN A CA 1
ATOM 1574 C C . ASN A 1 211 ? 19.343 -10.122 -22.511 1.00 87.62 211 ASN A C 1
ATOM 1576 O O . ASN A 1 211 ? 19.834 -10.456 -23.590 1.00 87.62 211 ASN A O 1
ATOM 1580 N N . VAL A 1 212 ? 18.288 -9.305 -22.444 1.00 86.94 212 VAL A N 1
ATOM 1581 C CA . VAL A 1 212 ? 17.607 -8.778 -23.643 1.00 86.94 212 VAL A CA 1
ATOM 1582 C C . VAL A 1 212 ? 18.221 -7.476 -24.168 1.00 86.94 212 VAL A C 1
ATOM 1584 O O . VAL A 1 212 ? 17.676 -6.844 -25.074 1.00 86.94 212 VAL A O 1
ATOM 1587 N N . SER A 1 213 ? 19.387 -7.078 -23.642 1.00 84.38 213 SER A N 1
ATOM 1588 C CA . SER A 1 213 ? 20.133 -5.885 -24.070 1.00 84.38 213 SER A CA 1
ATOM 1589 C C . SER A 1 213 ? 19.320 -4.585 -23.973 1.00 84.38 213 SER A C 1
ATOM 1591 O O . SER A 1 213 ? 19.416 -3.701 -24.833 1.00 84.38 213 SER A O 1
ATOM 1593 N N . ALA A 1 214 ? 18.508 -4.455 -22.924 1.00 84.31 214 ALA A N 1
ATOM 1594 C CA . ALA A 1 214 ? 17.751 -3.246 -22.633 1.00 84.31 214 ALA A CA 1
ATOM 1595 C C . ALA A 1 214 ? 18.677 -2.096 -22.222 1.00 84.31 214 ALA A C 1
ATOM 1597 O O . ALA A 1 214 ? 19.592 -2.281 -21.418 1.00 84.31 214 ALA A O 1
ATOM 1598 N N . HIS A 1 215 ? 18.442 -0.907 -22.772 1.00 84.56 215 HIS A N 1
ATOM 1599 C CA . HIS A 1 215 ? 19.270 0.267 -22.475 1.00 84.56 215 HIS A CA 1
ATOM 1600 C C . HIS A 1 215 ? 18.589 1.616 -22.706 1.00 84.56 215 HIS A C 1
ATOM 1602 O O . HIS A 1 215 ? 19.177 2.626 -22.349 1.00 84.56 215 HIS A O 1
ATOM 1608 N N . ALA A 1 216 ? 17.389 1.655 -23.289 1.00 91.56 216 ALA A N 1
ATOM 1609 C CA . ALA A 1 216 ? 16.649 2.888 -23.530 1.00 91.56 216 ALA A CA 1
ATOM 1610 C C . ALA A 1 216 ? 15.356 2.877 -22.712 1.00 91.56 216 ALA A C 1
ATOM 1612 O O . ALA A 1 216 ? 14.505 2.004 -22.901 1.00 91.56 216 ALA A O 1
ATOM 1613 N N . PHE A 1 217 ? 15.223 3.845 -21.812 1.00 93.19 217 PHE A N 1
ATOM 1614 C CA . PHE A 1 217 ? 14.095 3.987 -20.897 1.00 93.19 217 PHE A CA 1
ATOM 1615 C C . PHE A 1 217 ? 13.356 5.279 -21.188 1.00 93.19 217 PHE A C 1
ATOM 1617 O O . PHE A 1 217 ? 13.977 6.303 -21.462 1.00 93.19 217 PHE A O 1
ATOM 1624 N N . VAL A 1 218 ? 12.032 5.240 -21.144 1.00 94.12 218 VAL A N 1
ATOM 1625 C CA . VAL A 1 218 ? 11.211 6.415 -21.438 1.00 94.12 218 VAL A CA 1
ATOM 1626 C C . VAL A 1 218 ? 11.178 7.323 -20.213 1.00 94.12 218 VAL A C 1
ATOM 1628 O O . VAL A 1 218 ? 10.972 6.869 -19.091 1.00 94.12 218 VAL A O 1
ATOM 1631 N N . THR A 1 219 ? 11.381 8.614 -20.440 1.00 92.31 219 THR A N 1
ATOM 1632 C CA . THR A 1 219 ? 11.347 9.667 -19.415 1.00 92.31 219 THR A CA 1
ATOM 1633 C C . THR A 1 219 ? 10.241 10.689 -19.668 1.00 92.31 219 THR A C 1
ATOM 1635 O O . THR A 1 219 ? 10.065 11.615 -18.880 1.00 92.31 219 THR A O 1
ATOM 1638 N N . GLY A 1 220 ? 9.492 10.544 -20.762 1.00 87.38 220 GLY A N 1
ATOM 1639 C CA . GLY A 1 220 ? 8.369 11.405 -21.100 1.00 87.38 220 GLY A CA 1
ATOM 1640 C C . GLY A 1 220 ? 7.714 11.024 -22.424 1.00 87.38 220 GLY A C 1
ATOM 1641 O O . GLY A 1 220 ? 8.261 10.256 -23.214 1.00 87.38 220 GLY A O 1
ATOM 1642 N N . VAL A 1 221 ? 6.546 11.606 -22.678 1.00 86.50 221 VAL A N 1
ATOM 1643 C CA . VAL A 1 221 ? 5.823 11.500 -23.951 1.00 86.50 221 VAL A CA 1
ATOM 1644 C C . VAL A 1 221 ? 5.668 12.907 -24.522 1.00 86.50 221 VAL A C 1
ATOM 1646 O O . VAL A 1 221 ? 5.259 13.820 -23.803 1.00 86.50 221 VAL A O 1
ATOM 1649 N N . ALA A 1 222 ? 6.004 13.088 -25.798 1.00 82.44 222 ALA A N 1
ATOM 1650 C CA . ALA A 1 222 ? 5.929 14.362 -26.503 1.00 82.44 222 ALA A CA 1
ATOM 1651 C C . ALA A 1 222 ? 5.173 14.185 -27.827 1.00 82.44 222 ALA A C 1
ATOM 1653 O O . ALA A 1 222 ? 5.722 13.654 -28.787 1.00 82.44 222 ALA A O 1
ATOM 1654 N N . GLU A 1 223 ? 3.920 14.647 -27.875 1.00 81.56 223 GLU A N 1
ATOM 1655 C CA . GLU A 1 223 ? 3.005 14.452 -29.012 1.00 81.56 223 GLU A CA 1
ATOM 1656 C C . GLU A 1 223 ? 2.927 12.972 -29.429 1.00 81.56 223 GLU A C 1
ATOM 1658 O O . GLU A 1 223 ? 2.334 12.171 -28.706 1.00 81.56 223 GLU A O 1
ATOM 1663 N N . ASP A 1 224 ? 3.552 12.612 -30.551 1.00 80.31 224 ASP A N 1
ATOM 1664 C CA . ASP A 1 224 ? 3.593 11.249 -31.077 1.00 80.31 224 ASP A CA 1
ATOM 1665 C C . ASP A 1 224 ? 4.900 10.506 -30.732 1.00 80.31 224 ASP A C 1
ATOM 1667 O O . ASP A 1 224 ? 5.012 9.320 -31.019 1.00 80.31 224 ASP A O 1
ATOM 1671 N N . ALA A 1 225 ? 5.893 11.153 -30.116 1.00 87.50 225 ALA A N 1
ATOM 1672 C CA . ALA A 1 225 ? 7.201 10.574 -29.802 1.00 87.50 225 ALA A CA 1
ATOM 1673 C C . ALA A 1 225 ? 7.400 10.304 -28.301 1.00 87.50 225 ALA A C 1
ATOM 1675 O O . ALA A 1 225 ? 6.722 10.856 -27.431 1.00 87.50 225 ALA A O 1
ATOM 1676 N N . LEU A 1 226 ? 8.364 9.439 -27.989 1.00 92.25 226 LEU A N 1
ATOM 1677 C CA . LEU A 1 226 ? 8.803 9.165 -26.623 1.00 92.25 226 LEU A CA 1
ATOM 1678 C C . LEU A 1 226 ? 10.131 9.865 -26.369 1.00 92.25 226 LEU A C 1
ATOM 1680 O O . LEU A 1 226 ? 11.089 9.656 -27.113 1.00 92.25 226 LEU A O 1
ATOM 1684 N N . THR A 1 227 ? 10.213 10.629 -25.286 1.00 92.12 227 THR A N 1
ATOM 1685 C CA . THR A 1 227 ? 11.497 11.101 -24.765 1.00 92.12 227 THR A CA 1
ATOM 1686 C C . THR A 1 227 ? 12.150 9.952 -24.018 1.00 92.12 227 THR A C 1
ATOM 1688 O O . THR A 1 227 ? 11.505 9.300 -23.194 1.00 92.12 227 THR A O 1
ATOM 1691 N N . VAL A 1 228 ? 13.421 9.687 -24.299 1.00 92.31 228 VAL A N 1
ATOM 1692 C CA . VAL A 1 228 ? 14.143 8.564 -23.700 1.00 92.31 228 VAL A CA 1
ATOM 1693 C C . VAL A 1 228 ? 15.448 9.005 -23.057 1.00 92.31 228 VAL A C 1
ATOM 1695 O O . VAL A 1 228 ? 16.071 9.985 -23.459 1.00 92.31 228 VAL A O 1
ATOM 1698 N N . CYS A 1 229 ? 15.880 8.233 -22.071 1.00 89.25 229 CYS A N 1
ATOM 1699 C CA . CYS A 1 229 ? 17.238 8.223 -21.567 1.00 89.25 229 CYS A CA 1
ATOM 1700 C C . CYS A 1 229 ? 17.869 6.880 -21.937 1.00 89.25 229 CYS A C 1
ATOM 1702 O O . CYS A 1 229 ? 17.342 5.820 -21.584 1.00 89.25 229 CYS A O 1
ATOM 1704 N N . SER A 1 230 ? 18.977 6.938 -22.672 1.00 87.88 230 SER A N 1
ATOM 1705 C CA . SER A 1 230 ? 19.732 5.757 -23.074 1.00 87.88 230 SER A CA 1
ATOM 1706 C C . SER A 1 230 ? 21.002 5.634 -22.241 1.00 87.88 230 SER A C 1
ATOM 1708 O O . SER A 1 230 ? 21.665 6.626 -21.948 1.00 87.88 230 SER A O 1
ATOM 1710 N N . PHE A 1 231 ? 21.341 4.410 -21.867 1.00 85.00 231 PHE A N 1
ATOM 1711 C CA . PHE A 1 231 ? 22.500 4.081 -21.046 1.00 85.00 231 PHE A CA 1
ATOM 1712 C C . PHE A 1 231 ? 23.430 3.116 -21.792 1.00 85.00 231 PHE A C 1
ATOM 1714 O O . PHE A 1 231 ? 23.048 2.500 -22.790 1.00 85.00 231 PHE A O 1
ATOM 1721 N N . ASP A 1 232 ? 24.654 2.940 -21.298 1.00 83.94 232 ASP A N 1
ATOM 1722 C CA . ASP A 1 232 ? 25.571 1.959 -21.871 1.00 83.94 232 ASP A CA 1
ATOM 1723 C C . ASP A 1 232 ? 25.046 0.532 -21.652 1.00 83.94 232 ASP A C 1
ATOM 1725 O O . ASP A 1 232 ? 24.584 0.165 -20.570 1.00 83.94 232 ASP A O 1
ATOM 1729 N N . LEU A 1 233 ? 25.182 -0.335 -22.659 1.00 79.81 233 LEU A N 1
ATOM 1730 C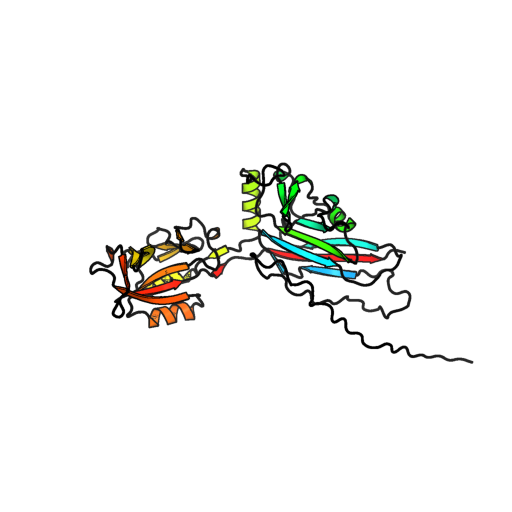 CA . LEU A 1 233 ? 24.781 -1.746 -22.537 1.00 79.81 233 LEU A CA 1
ATOM 1731 C C . LEU A 1 233 ? 25.481 -2.454 -21.367 1.00 79.81 233 LEU A C 1
ATOM 1733 O O . LEU A 1 233 ? 24.885 -3.326 -20.734 1.00 79.81 233 LEU A O 1
ATOM 1737 N N . GLY A 1 234 ? 26.720 -2.053 -21.066 1.00 78.56 234 GLY A N 1
ATOM 1738 C CA . GLY A 1 234 ? 27.512 -2.565 -19.950 1.00 78.56 234 GLY A CA 1
ATOM 1739 C C . GLY A 1 234 ? 27.173 -1.961 -18.585 1.00 78.56 234 GLY A C 1
ATOM 1740 O O . GLY A 1 234 ? 27.752 -2.402 -17.595 1.00 78.56 234 GLY A O 1
ATOM 1741 N N . SER A 1 235 ? 26.271 -0.975 -18.501 1.00 81.94 235 SER A N 1
ATOM 1742 C CA . SER A 1 235 ? 25.816 -0.450 -17.213 1.00 81.94 235 SER A CA 1
ATOM 1743 C C . SER A 1 235 ? 25.131 -1.552 -16.411 1.00 81.94 235 SER A C 1
ATOM 1745 O O . SER A 1 235 ? 24.314 -2.309 -16.947 1.00 81.94 235 SER A O 1
ATOM 1747 N N . GLU A 1 236 ? 25.459 -1.615 -15.123 1.00 85.81 236 GLU A N 1
ATOM 1748 C CA . GLU A 1 236 ? 24.809 -2.496 -14.158 1.00 85.81 236 GLU A CA 1
ATOM 1749 C C . GLU A 1 236 ? 23.310 -2.183 -14.102 1.00 85.81 236 GLU A C 1
ATOM 1751 O O . GLU A 1 236 ? 22.926 -1.012 -14.052 1.00 85.81 236 GLU A O 1
ATOM 1756 N N . LYS A 1 237 ? 22.479 -3.227 -14.165 1.00 86.69 237 LYS A N 1
ATOM 1757 C CA . LYS A 1 237 ? 21.015 -3.151 -14.126 1.00 86.69 237 LYS A CA 1
ATOM 1758 C C . LYS A 1 237 ? 20.577 -3.981 -12.938 1.00 86.69 237 LYS A C 1
ATOM 1760 O O . LYS A 1 237 ? 20.802 -5.187 -12.929 1.00 86.69 237 LYS A O 1
ATOM 1765 N N . GLN A 1 238 ? 19.997 -3.340 -11.942 1.00 90.12 238 GLN A N 1
ATOM 1766 C CA . GLN A 1 238 ? 19.609 -4.016 -10.713 1.00 90.12 238 GLN A CA 1
ATOM 1767 C C . GLN A 1 238 ? 18.477 -3.269 -10.032 1.00 90.12 238 GLN A C 1
ATOM 1769 O O . GLN A 1 238 ? 18.291 -2.066 -10.240 1.00 90.12 238 GLN A O 1
ATOM 1774 N N . VAL A 1 239 ? 17.744 -3.986 -9.193 1.00 88.31 239 VAL A N 1
ATOM 1775 C CA . VAL A 1 239 ? 16.781 -3.378 -8.285 1.00 88.31 239 VAL A CA 1
ATOM 1776 C C . VAL A 1 239 ? 17.472 -3.117 -6.957 1.00 88.31 239 VAL A C 1
ATOM 1778 O O . VAL A 1 239 ? 18.017 -4.039 -6.355 1.00 88.31 239 VAL A O 1
ATOM 1781 N N . VAL A 1 240 ? 17.441 -1.867 -6.506 1.00 86.88 240 VAL A N 1
ATOM 1782 C CA . VAL A 1 240 ? 17.941 -1.443 -5.193 1.00 86.88 240 VAL A CA 1
ATOM 1783 C C . VAL A 1 240 ? 16.760 -0.862 -4.431 1.00 86.88 240 VAL A C 1
ATOM 1785 O O . VAL A 1 240 ? 16.061 0.001 -4.956 1.00 86.88 240 VAL A O 1
ATOM 1788 N N . ASP A 1 241 ? 16.496 -1.385 -3.233 1.00 83.12 241 ASP A N 1
ATOM 1789 C CA . ASP A 1 241 ? 15.386 -0.959 -2.365 1.00 83.12 241 ASP A CA 1
ATOM 1790 C C . ASP A 1 241 ? 14.012 -0.934 -3.069 1.00 83.12 241 ASP A C 1
ATOM 1792 O O . ASP A 1 241 ? 13.158 -0.086 -2.818 1.00 83.12 241 ASP A O 1
ATOM 1796 N N . GLY A 1 242 ? 13.800 -1.883 -3.986 1.00 84.38 242 GLY A N 1
ATOM 1797 C CA . GLY A 1 242 ? 12.567 -2.029 -4.765 1.00 84.38 242 GLY A CA 1
ATOM 1798 C C . GLY A 1 242 ? 12.453 -1.117 -5.991 1.00 84.38 242 GLY A C 1
ATOM 1799 O O . GLY A 1 242 ? 11.483 -1.236 -6.741 1.00 84.38 242 GLY A O 1
ATOM 1800 N N . LEU A 1 243 ? 13.443 -0.257 -6.248 1.00 91.19 243 LEU A N 1
ATOM 1801 C CA . LEU A 1 243 ? 13.505 0.623 -7.415 1.00 91.19 243 LEU A CA 1
ATOM 1802 C C . LEU A 1 243 ? 14.473 0.092 -8.470 1.00 91.19 243 LEU A C 1
ATOM 1804 O O . LEU A 1 243 ? 15.575 -0.354 -8.155 1.00 91.19 243 LEU A O 1
ATOM 1808 N N . LEU A 1 244 ? 14.093 0.186 -9.746 1.00 93.06 244 LEU A N 1
ATOM 1809 C CA . LEU A 1 244 ? 14.998 -0.156 -10.837 1.00 93.06 244 LEU A CA 1
ATOM 1810 C C . LEU A 1 244 ? 16.074 0.924 -11.001 1.00 93.06 244 LEU A C 1
ATOM 1812 O O . LEU A 1 244 ? 15.769 2.100 -11.205 1.00 93.06 244 LEU A O 1
ATOM 1816 N N . THR A 1 245 ? 17.336 0.506 -10.986 1.00 92.06 245 THR A N 1
ATOM 1817 C CA . THR A 1 245 ? 18.494 1.374 -11.207 1.00 92.06 245 THR A CA 1
ATOM 1818 C C . THR A 1 245 ? 19.314 0.900 -12.403 1.00 92.06 245 THR A C 1
ATOM 1820 O O . THR A 1 245 ? 19.435 -0.301 -12.668 1.00 92.06 245 THR A O 1
ATOM 1823 N N . MET A 1 246 ? 19.901 1.854 -13.126 1.00 88.00 246 MET A N 1
ATOM 1824 C CA . MET A 1 246 ? 20.851 1.592 -14.201 1.00 88.00 246 MET A CA 1
ATOM 1825 C C . MET A 1 246 ? 22.088 2.474 -14.052 1.00 88.00 246 MET A C 1
ATOM 1827 O O . MET A 1 246 ? 21.994 3.699 -14.013 1.00 88.00 246 MET A O 1
ATOM 1831 N N . GLY A 1 247 ? 23.263 1.852 -13.932 1.00 84.56 247 GLY A N 1
ATOM 1832 C CA . GLY A 1 247 ? 24.520 2.577 -13.708 1.00 84.56 247 GLY A CA 1
ATOM 1833 C C . GLY A 1 247 ? 24.510 3.443 -12.440 1.00 84.56 247 GLY A C 1
ATOM 1834 O O . GLY A 1 247 ? 25.149 4.491 -12.413 1.00 84.56 247 GLY A O 1
ATOM 1835 N N . GLY A 1 248 ? 23.749 3.034 -11.418 1.00 84.94 248 GLY A N 1
ATOM 1836 C CA . GLY A 1 248 ? 23.567 3.781 -10.168 1.00 84.94 248 GLY A CA 1
ATOM 1837 C C . GLY A 1 248 ? 22.552 4.928 -10.237 1.00 84.94 248 GLY A C 1
ATOM 1838 O O . GLY A 1 248 ? 22.407 5.656 -9.260 1.00 84.94 248 GLY A O 1
ATOM 1839 N N . VAL A 1 249 ? 21.849 5.101 -11.360 1.00 88.88 249 VAL A N 1
ATOM 1840 C CA . VAL A 1 249 ? 20.789 6.106 -11.523 1.00 88.88 249 VAL A CA 1
ATOM 1841 C C . VAL A 1 249 ? 19.427 5.419 -11.487 1.00 88.88 249 VAL A C 1
ATOM 1843 O O . VAL A 1 249 ? 19.211 4.446 -12.211 1.00 88.88 249 VAL A O 1
ATOM 1846 N N . THR A 1 250 ? 18.505 5.923 -10.668 1.00 92.12 250 THR A N 1
ATOM 1847 C CA . THR A 1 250 ? 17.122 5.431 -10.632 1.00 92.12 250 THR A CA 1
ATOM 1848 C C . THR A 1 250 ? 16.413 5.726 -11.950 1.00 92.12 250 THR A C 1
ATOM 1850 O O . THR A 1 250 ? 16.467 6.839 -12.476 1.00 92.12 250 THR A O 1
ATOM 1853 N N . VAL A 1 251 ? 15.762 4.707 -12.504 1.00 93.38 251 VAL A N 1
ATOM 1854 C CA . VAL A 1 251 ? 15.012 4.814 -13.755 1.00 93.38 251 VAL A CA 1
ATOM 1855 C C . VAL A 1 251 ? 13.686 5.535 -13.507 1.00 93.38 251 VAL A C 1
ATOM 1857 O O . VAL A 1 251 ? 13.060 5.373 -12.462 1.00 93.38 251 VAL A O 1
ATOM 1860 N N . TYR A 1 252 ? 13.249 6.327 -14.488 1.00 92.62 252 TYR A N 1
ATOM 1861 C CA . TYR A 1 252 ? 11.965 7.015 -14.423 1.00 92.62 252 TYR A CA 1
ATOM 1862 C C . TYR A 1 252 ? 10.801 6.021 -14.452 1.00 92.62 252 TYR A C 1
ATOM 1864 O O . TYR A 1 252 ? 10.803 5.041 -15.200 1.00 92.62 252 TYR A O 1
ATOM 1872 N N . VAL A 1 253 ? 9.784 6.324 -13.661 1.00 92.31 253 VAL A N 1
ATOM 1873 C CA . VAL A 1 253 ? 8.542 5.573 -13.549 1.00 92.31 253 VAL A CA 1
ATOM 1874 C C . VAL A 1 253 ? 7.403 6.464 -14.013 1.00 92.31 253 VAL A C 1
ATOM 1876 O O . VAL A 1 253 ? 7.311 7.630 -13.631 1.00 92.31 253 VAL A O 1
ATOM 1879 N N . GLU A 1 254 ? 6.537 5.910 -14.849 1.00 89.06 254 GLU A N 1
ATOM 1880 C CA . GLU A 1 254 ? 5.285 6.540 -15.228 1.00 89.06 254 GLU A CA 1
ATOM 1881 C C . GLU A 1 254 ? 4.220 6.257 -14.169 1.00 89.06 254 GLU A C 1
ATOM 1883 O O . GLU A 1 254 ? 4.048 5.117 -13.733 1.00 89.06 254 GLU A O 1
ATOM 1888 N N . ARG A 1 255 ? 3.516 7.308 -13.757 1.00 74.75 255 ARG A N 1
ATOM 1889 C CA . ARG A 1 255 ? 2.342 7.252 -12.891 1.00 74.75 255 ARG A CA 1
ATOM 1890 C C . ARG A 1 255 ? 1.365 8.336 -13.336 1.00 74.75 255 ARG A C 1
ATOM 1892 O O . ARG A 1 255 ? 1.703 9.520 -13.341 1.00 74.75 255 ARG A O 1
ATOM 1899 N N . TYR A 1 256 ? 0.145 7.936 -13.691 1.00 68.06 256 TYR A N 1
ATOM 1900 C CA . TYR A 1 256 ? -0.930 8.842 -14.121 1.00 68.06 256 TYR A CA 1
ATOM 1901 C C . TYR A 1 256 ? -0.539 9.778 -15.283 1.00 68.06 256 TYR A C 1
ATOM 1903 O O . TYR A 1 256 ? -0.919 10.948 -15.319 1.00 68.06 256 TYR A O 1
ATOM 1911 N N . GLY A 1 257 ? 0.238 9.269 -16.238 1.00 70.38 257 GLY A N 1
ATOM 1912 C CA . GLY A 1 257 ? 0.730 10.000 -17.405 1.00 70.38 257 GLY A CA 1
ATOM 1913 C C . GLY A 1 257 ? 1.943 10.892 -17.135 1.00 70.38 257 GLY A C 1
ATOM 1914 O O . GLY A 1 257 ? 2.402 11.573 -18.052 1.00 70.38 257 GLY A O 1
ATOM 1915 N N . MET A 1 258 ? 2.475 10.900 -15.910 1.00 73.12 258 MET A N 1
ATOM 1916 C CA . MET A 1 258 ? 3.665 11.665 -15.537 1.00 73.12 258 MET A CA 1
ATOM 1917 C C . MET A 1 258 ? 4.848 10.741 -15.283 1.00 73.12 258 MET A C 1
ATOM 1919 O O . MET A 1 258 ? 4.706 9.720 -14.622 1.00 73.12 258 MET A O 1
ATOM 1923 N N . PHE A 1 259 ? 6.025 11.131 -15.768 1.00 86.31 259 PHE A N 1
ATOM 1924 C CA . PHE A 1 259 ? 7.269 10.398 -15.551 1.00 86.31 259 PHE A CA 1
ATOM 1925 C C . PHE A 1 259 ? 8.080 11.078 -14.453 1.00 86.31 259 PHE A C 1
ATOM 1927 O O . PHE A 1 259 ? 8.455 12.245 -14.582 1.00 86.31 259 PHE A O 1
ATOM 1934 N N . THR A 1 260 ? 8.380 10.347 -13.386 1.00 85.19 260 THR A N 1
ATOM 1935 C CA . THR A 1 260 ? 9.168 10.839 -12.252 1.00 85.19 260 THR A CA 1
ATOM 1936 C C . THR A 1 260 ? 10.278 9.856 -11.910 1.00 85.19 260 THR A C 1
ATOM 1938 O O . THR A 1 260 ? 10.169 8.663 -12.173 1.00 85.19 260 THR A O 1
AT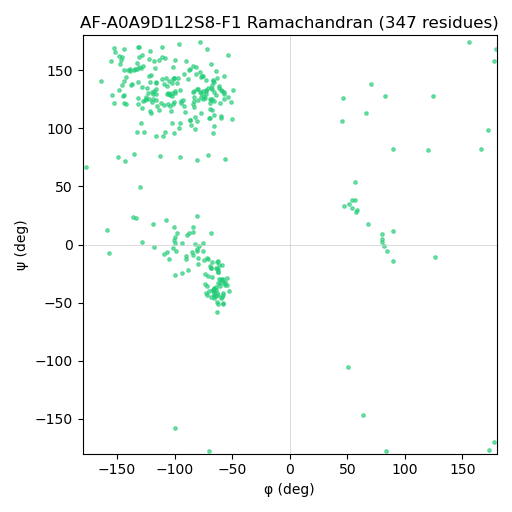OM 1941 N N . SER A 1 261 ? 11.374 10.351 -11.336 1.00 88.75 261 SER A N 1
ATOM 1942 C CA . SER A 1 261 ? 12.367 9.482 -10.703 1.00 88.75 261 SER A CA 1
ATOM 1943 C C . SER A 1 261 ? 11.918 9.253 -9.260 1.00 88.75 261 SER A C 1
ATOM 1945 O O . SER A 1 261 ? 12.006 10.206 -8.480 1.00 88.75 261 SER A O 1
ATOM 1947 N N . PRO A 1 262 ? 11.423 8.058 -8.890 1.00 82.44 262 PRO A N 1
ATOM 1948 C CA . PRO A 1 262 ? 11.048 7.779 -7.509 1.00 82.44 262 PRO A CA 1
ATOM 1949 C C . PRO A 1 262 ? 12.278 7.847 -6.599 1.00 82.44 262 PRO A C 1
ATOM 1951 O O . PRO A 1 262 ? 13.403 7.570 -7.027 1.00 82.44 262 PRO A O 1
ATOM 1954 N N . SER A 1 263 ? 12.055 8.234 -5.348 1.00 76.31 263 SER A N 1
ATOM 1955 C CA . SER A 1 263 ? 13.095 8.318 -4.321 1.00 76.31 263 SER A CA 1
ATOM 1956 C C . SER A 1 263 ? 13.098 7.099 -3.399 1.00 76.31 263 SER A C 1
ATOM 1958 O O . SER A 1 263 ? 14.155 6.729 -2.893 1.00 76.31 263 SER A O 1
ATOM 1960 N N . ALA A 1 264 ? 11.945 6.442 -3.244 1.00 77.50 264 ALA A N 1
ATOM 1961 C CA . ALA A 1 264 ? 11.779 5.194 -2.507 1.00 77.50 264 ALA A CA 1
ATOM 1962 C C . ALA A 1 264 ? 10.653 4.329 -3.110 1.00 77.50 264 ALA A C 1
ATOM 1964 O O . ALA A 1 264 ? 9.807 4.818 -3.856 1.00 77.50 264 ALA A O 1
ATOM 1965 N N . SER A 1 265 ? 10.618 3.034 -2.780 1.00 77.62 265 SER A N 1
ATOM 1966 C CA . SER A 1 265 ? 9.567 2.098 -3.228 1.00 77.62 265 SER A CA 1
ATOM 1967 C C . SER A 1 265 ? 8.161 2.461 -2.738 1.00 77.62 265 SER A C 1
ATOM 1969 O O . SER A 1 265 ? 7.182 2.131 -3.400 1.00 77.62 265 SER A O 1
ATOM 1971 N N . VAL A 1 266 ? 8.045 3.209 -1.637 1.00 69.88 266 VAL A N 1
ATOM 1972 C CA . VAL A 1 266 ? 6.765 3.770 -1.164 1.00 69.88 266 VAL A CA 1
ATOM 1973 C C . VAL A 1 266 ? 6.149 4.771 -2.155 1.00 69.88 266 VAL A C 1
ATOM 1975 O O . VAL A 1 266 ? 4.938 4.967 -2.162 1.00 69.88 266 VAL A O 1
ATOM 1978 N N . ASP A 1 267 ? 6.951 5.354 -3.054 1.00 69.38 267 ASP A N 1
ATOM 1979 C CA . ASP A 1 267 ? 6.459 6.256 -4.104 1.00 69.38 267 ASP A CA 1
ATOM 1980 C C . ASP A 1 267 ? 5.730 5.493 -5.235 1.00 69.38 267 ASP A C 1
ATOM 1982 O O . ASP A 1 267 ? 5.059 6.103 -6.085 1.00 69.38 267 ASP A O 1
ATOM 1986 N N . LEU A 1 268 ? 5.878 4.160 -5.270 1.00 75.75 268 LEU A N 1
ATOM 1987 C CA . LEU A 1 268 ? 5.304 3.274 -6.276 1.00 75.75 268 LEU A CA 1
ATOM 1988 C C . LEU A 1 268 ? 3.884 2.830 -5.907 1.00 75.75 268 LEU A C 1
ATOM 1990 O O . LEU A 1 268 ? 3.511 2.668 -4.750 1.00 75.75 268 LEU A O 1
ATOM 1994 N N . THR A 1 269 ? 3.091 2.575 -6.941 1.00 72.19 269 THR A N 1
ATOM 1995 C CA . THR A 1 269 ? 1.730 2.030 -6.852 1.00 72.19 269 THR A CA 1
ATOM 1996 C C . THR A 1 269 ? 1.574 0.863 -7.825 1.00 72.19 269 THR A C 1
ATOM 1998 O O . THR A 1 269 ? 2.415 0.678 -8.704 1.00 72.19 269 THR A O 1
ATOM 2001 N N . GLY A 1 270 ? 0.477 0.108 -7.745 1.00 73.44 270 GLY A N 1
ATOM 2002 C CA . GLY A 1 270 ? 0.210 -0.997 -8.681 1.00 73.44 270 GLY A CA 1
ATOM 2003 C C . GLY A 1 270 ? 0.029 -0.577 -10.146 1.00 73.44 270 GLY A C 1
ATOM 2004 O O . GLY A 1 270 ? 0.110 -1.423 -11.040 1.00 73.44 270 GLY A O 1
ATOM 2005 N N . ASP A 1 271 ? -0.188 0.718 -10.388 1.00 76.56 271 ASP A N 1
ATOM 2006 C CA . ASP A 1 271 ? -0.292 1.315 -11.724 1.00 76.56 271 ASP A CA 1
ATOM 2007 C C . ASP A 1 271 ? 0.989 2.038 -12.156 1.00 76.56 271 ASP A C 1
ATOM 2009 O O . ASP A 1 271 ? 1.080 2.515 -13.286 1.00 76.56 271 ASP A O 1
ATOM 2013 N N . SER A 1 272 ? 1.996 2.106 -11.283 1.00 84.31 272 SER A N 1
ATOM 2014 C CA . SER A 1 272 ? 3.319 2.592 -11.655 1.00 84.31 272 SER A CA 1
ATOM 2015 C C . SER A 1 272 ? 3.942 1.671 -12.704 1.00 84.31 272 SER A C 1
ATOM 2017 O O . SER A 1 272 ? 3.787 0.455 -12.636 1.00 84.31 272 SER A O 1
ATOM 2019 N N . ALA A 1 273 ? 4.683 2.219 -13.665 1.00 92.19 273 ALA A N 1
ATOM 2020 C CA . ALA A 1 273 ? 5.364 1.395 -14.660 1.00 92.19 273 ALA A CA 1
ATOM 2021 C C . ALA A 1 273 ? 6.706 1.978 -15.096 1.00 92.19 273 ALA A C 1
ATOM 2023 O O . ALA A 1 273 ? 6.816 3.164 -15.404 1.00 92.19 273 ALA A O 1
ATOM 2024 N N . VAL A 1 274 ? 7.720 1.123 -15.225 1.00 96.38 274 VAL A N 1
ATOM 2025 C CA . VAL A 1 274 ? 8.918 1.456 -16.001 1.00 96.38 274 VAL A CA 1
ATOM 2026 C C . VAL A 1 274 ? 8.635 1.166 -17.465 1.00 96.38 274 VAL A C 1
ATOM 2028 O O . VAL A 1 274 ? 8.243 0.060 -17.833 1.00 96.38 274 VAL A O 1
ATOM 2031 N N . TRP A 1 275 ? 8.873 2.158 -18.311 1.00 95.56 275 TRP A N 1
ATOM 2032 C CA . TRP A 1 275 ? 8.741 2.029 -19.754 1.00 95.56 275 TRP A CA 1
ATOM 2033 C C . TRP A 1 275 ? 10.124 1.833 -20.369 1.00 95.56 275 TRP A C 1
ATOM 2035 O O . TRP A 1 275 ? 11.017 2.668 -20.210 1.00 95.56 275 TRP A O 1
ATOM 2045 N N . VAL A 1 276 ? 10.301 0.735 -21.095 1.00 94.62 276 VAL A N 1
ATOM 2046 C CA . VAL A 1 276 ? 11.582 0.331 -21.671 1.00 94.62 276 VAL A CA 1
ATOM 2047 C C . VAL A 1 276 ? 11.426 -0.039 -23.141 1.00 94.62 276 VAL A C 1
ATOM 2049 O O . VAL A 1 276 ? 10.450 -0.666 -23.547 1.00 94.62 276 VAL A O 1
ATOM 2052 N N . LEU A 1 277 ? 12.395 0.368 -23.958 1.00 92.75 277 LEU A N 1
ATOM 2053 C CA . LEU A 1 277 ? 12.462 0.039 -25.377 1.00 92.75 277 LEU A CA 1
ATOM 2054 C C . LEU A 1 277 ? 13.483 -1.079 -25.598 1.00 92.75 277 LEU A C 1
ATOM 2056 O O . LEU A 1 277 ? 14.697 -0.849 -25.595 1.00 92.75 277 LEU A O 1
ATOM 2060 N N . PHE A 1 278 ? 12.996 -2.295 -25.832 1.00 91.12 278 PHE A N 1
ATOM 2061 C CA . PHE A 1 278 ? 13.845 -3.438 -26.174 1.00 91.12 278 PHE A CA 1
ATOM 2062 C C . PHE A 1 278 ? 14.156 -3.477 -27.667 1.00 91.12 278 PHE A C 1
ATOM 2064 O O . PHE A 1 278 ? 13.358 -2.991 -28.472 1.00 91.12 278 PHE A O 1
ATOM 2071 N N . PRO A 1 279 ? 15.288 -4.073 -28.087 1.00 91.50 279 PRO A N 1
ATOM 2072 C CA . PRO A 1 279 ? 15.484 -4.434 -29.485 1.00 91.50 279 PRO A CA 1
ATOM 2073 C C . PRO A 1 279 ? 14.317 -5.298 -29.977 1.00 91.50 279 PRO A C 1
ATOM 2075 O O . PRO A 1 279 ? 14.026 -6.331 -29.384 1.00 91.50 279 PRO A O 1
ATOM 2078 N N . ALA A 1 280 ? 13.674 -4.912 -31.083 1.00 92.31 280 ALA A N 1
ATOM 2079 C CA . ALA A 1 280 ? 12.510 -5.637 -31.609 1.00 92.31 280 ALA A CA 1
ATOM 2080 C C . ALA A 1 280 ? 12.819 -7.115 -31.920 1.00 92.31 280 ALA A C 1
ATOM 2082 O O . ALA A 1 280 ? 11.959 -7.978 -31.785 1.00 92.31 280 ALA A O 1
ATOM 2083 N N . VAL A 1 281 ? 14.073 -7.415 -32.270 1.00 92.69 281 VAL A N 1
ATOM 2084 C CA . VAL A 1 281 ? 14.562 -8.781 -32.520 1.00 92.69 281 VAL A CA 1
ATOM 2085 C C . VAL A 1 281 ? 14.622 -9.665 -31.269 1.00 92.69 281 VAL A C 1
ATOM 2087 O O . VAL A 1 281 ? 14.636 -10.879 -31.415 1.00 92.69 281 VAL A O 1
ATOM 2090 N N . MET A 1 282 ? 14.644 -9.076 -30.068 1.00 93.12 282 MET A N 1
ATOM 2091 C CA . MET A 1 282 ? 14.674 -9.787 -28.780 1.00 93.12 282 MET A CA 1
ATOM 2092 C C . MET A 1 282 ? 13.278 -9.901 -28.150 1.00 93.12 282 MET A C 1
ATOM 2094 O O . MET A 1 282 ? 13.154 -10.244 -26.979 1.00 93.12 282 MET A O 1
ATOM 2098 N N . SER A 1 283 ? 12.216 -9.557 -28.886 1.00 91.75 283 SER A N 1
ATOM 2099 C CA . SER A 1 283 ? 10.871 -9.456 -28.316 1.00 91.75 283 SER A CA 1
ATOM 2100 C C . SER A 1 283 ? 10.343 -10.788 -27.778 1.00 91.75 283 SER A C 1
ATOM 2102 O O . SER A 1 283 ? 9.762 -10.800 -26.698 1.00 91.75 283 SER A O 1
ATOM 2104 N N . ASP A 1 284 ? 10.571 -11.892 -28.493 1.00 93.44 284 ASP A N 1
ATOM 2105 C CA . ASP A 1 284 ? 10.125 -13.219 -28.052 1.00 93.44 284 ASP A CA 1
ATOM 2106 C C . ASP A 1 284 ? 10.878 -13.666 -26.785 1.00 93.44 284 ASP A C 1
ATOM 2108 O O . ASP A 1 284 ? 10.271 -14.212 -25.865 1.00 93.44 284 ASP A O 1
ATOM 2112 N N . ASP A 1 285 ? 12.181 -13.370 -26.704 1.00 93.88 285 ASP A N 1
ATOM 2113 C CA . ASP A 1 285 ? 13.005 -13.661 -25.525 1.00 93.88 285 ASP A CA 1
ATOM 2114 C C . ASP A 1 285 ? 12.570 -12.818 -24.315 1.00 93.88 285 ASP A C 1
ATOM 2116 O O . ASP A 1 285 ? 12.520 -13.319 -23.192 1.00 93.88 285 ASP A O 1
ATOM 2120 N N . ALA A 1 286 ? 12.217 -11.547 -24.538 1.00 91.19 286 ALA A N 1
ATOM 2121 C CA . ALA A 1 286 ? 11.697 -10.664 -23.497 1.00 91.19 286 ALA A CA 1
ATOM 2122 C C . ALA A 1 286 ? 10.329 -11.130 -22.981 1.00 91.19 286 ALA A C 1
ATOM 2124 O O . ALA A 1 286 ? 10.138 -11.210 -21.767 1.00 91.19 286 ALA A O 1
ATOM 2125 N N . ASP A 1 287 ? 9.403 -11.482 -23.881 1.00 93.62 287 ASP A N 1
ATOM 2126 C CA . ASP A 1 287 ? 8.090 -12.022 -23.508 1.00 93.62 287 ASP A CA 1
ATOM 2127 C C . ASP A 1 287 ? 8.248 -13.307 -22.688 1.00 93.62 287 ASP A C 1
ATOM 2129 O O . ASP A 1 287 ? 7.602 -13.461 -21.648 1.00 93.62 287 ASP A O 1
ATOM 2133 N N . ALA A 1 288 ? 9.129 -14.215 -23.121 1.00 94.44 288 ALA A N 1
ATOM 2134 C CA . ALA A 1 288 ? 9.400 -15.463 -22.419 1.00 94.44 288 ALA A CA 1
ATOM 2135 C C . ALA A 1 288 ? 9.982 -15.216 -21.020 1.00 94.44 288 ALA A C 1
ATOM 2137 O O . ALA A 1 288 ? 9.435 -15.727 -20.045 1.00 94.44 288 ALA A O 1
ATOM 2138 N N . ALA A 1 289 ? 11.029 -14.392 -20.909 1.00 92.88 289 ALA A N 1
ATOM 2139 C CA . ALA A 1 289 ? 11.709 -14.131 -19.643 1.00 92.88 289 ALA A CA 1
ATOM 2140 C C . ALA A 1 289 ? 10.805 -13.427 -18.617 1.00 92.88 289 ALA A C 1
ATOM 2142 O O . ALA A 1 289 ? 10.755 -13.835 -17.458 1.00 92.88 289 ALA A O 1
ATOM 2143 N N . LEU A 1 290 ? 10.052 -12.402 -19.040 1.00 91.62 290 LEU A N 1
ATOM 2144 C CA . LEU A 1 290 ? 9.122 -11.690 -18.157 1.00 91.62 290 LEU A CA 1
ATOM 2145 C C . LEU A 1 290 ? 7.973 -12.600 -17.705 1.00 91.62 290 LEU A C 1
ATOM 2147 O O . LEU A 1 290 ? 7.602 -12.588 -16.532 1.00 91.62 290 LEU A O 1
ATOM 2151 N N . SER A 1 291 ? 7.439 -13.424 -18.614 1.00 92.94 291 SER A N 1
ATOM 2152 C CA . SER A 1 291 ? 6.340 -14.342 -18.291 1.00 92.94 291 SER A CA 1
ATOM 2153 C C . SER A 1 291 ? 6.787 -15.491 -17.383 1.00 92.94 291 SER A C 1
ATOM 2155 O O . SER A 1 291 ? 6.053 -15.858 -16.470 1.00 92.94 291 SER A O 1
ATOM 2157 N N . GLU A 1 292 ? 7.979 -16.055 -17.605 1.00 92.88 292 GLU A N 1
ATOM 2158 C CA . GLU A 1 292 ? 8.551 -17.118 -16.765 1.00 92.88 292 GLU A CA 1
ATOM 2159 C C . GLU A 1 292 ? 8.827 -16.626 -15.339 1.00 92.88 292 GLU A C 1
ATOM 2161 O O . GLU A 1 292 ? 8.566 -17.350 -14.380 1.00 92.88 292 GLU A O 1
ATOM 2166 N N . ALA A 1 293 ? 9.265 -15.373 -15.193 1.00 86.94 293 ALA A N 1
ATOM 2167 C CA . ALA A 1 293 ? 9.445 -14.721 -13.898 1.00 86.94 293 ALA A CA 1
ATOM 2168 C C . ALA A 1 293 ? 8.123 -14.291 -13.228 1.00 86.94 293 ALA A C 1
ATOM 2170 O O . ALA A 1 293 ? 8.140 -13.807 -12.101 1.00 86.94 293 ALA A O 1
ATOM 2171 N N . GLY A 1 294 ? 6.972 -14.439 -13.898 1.00 88.62 294 GLY A N 1
ATOM 2172 C CA . GLY A 1 294 ? 5.678 -13.990 -13.374 1.00 88.62 294 GLY A CA 1
ATOM 2173 C C . GLY A 1 294 ? 5.542 -12.465 -13.270 1.00 88.62 294 GLY A C 1
ATOM 2174 O O . GLY A 1 294 ? 4.662 -11.975 -12.564 1.00 88.62 294 GLY A O 1
ATOM 2175 N N . ILE A 1 295 ? 6.391 -11.710 -13.971 1.00 90.38 295 ILE A N 1
ATOM 2176 C CA . ILE A 1 295 ? 6.387 -10.247 -13.953 1.00 90.38 295 ILE A CA 1
ATOM 2177 C C . ILE A 1 295 ? 5.232 -9.744 -14.820 1.00 90.38 295 ILE A C 1
ATOM 2179 O O . ILE A 1 295 ? 5.072 -10.146 -15.973 1.00 90.38 295 ILE A O 1
ATOM 2183 N N . ARG A 1 296 ? 4.426 -8.824 -14.284 1.00 91.50 296 ARG A N 1
ATOM 2184 C CA . ARG A 1 296 ? 3.357 -8.165 -15.042 1.00 91.50 296 ARG A CA 1
ATOM 2185 C C . ARG A 1 296 ? 3.962 -7.145 -16.010 1.00 91.50 296 ARG A C 1
ATOM 2187 O O . ARG A 1 296 ? 4.705 -6.254 -15.599 1.00 91.50 296 ARG A O 1
ATOM 2194 N N . TYR A 1 297 ? 3.590 -7.231 -17.285 1.00 94.44 297 TYR A N 1
ATOM 2195 C CA . TYR A 1 297 ? 4.000 -6.270 -18.309 1.00 94.44 297 TYR A CA 1
ATOM 2196 C C . TYR A 1 297 ? 2.919 -6.043 -19.373 1.00 94.44 297 TYR A C 1
ATOM 2198 O O . TYR A 1 297 ? 2.045 -6.881 -19.590 1.00 94.44 297 TYR A O 1
ATOM 2206 N N . GLU A 1 298 ? 3.011 -4.907 -20.061 1.00 94.19 298 GLU A N 1
ATOM 2207 C CA . GLU A 1 298 ? 2.254 -4.590 -21.271 1.00 94.19 298 GLU A CA 1
ATOM 2208 C C . GLU A 1 298 ? 3.212 -4.383 -22.443 1.00 94.19 298 GLU A C 1
ATOM 2210 O O . GLU A 1 298 ? 4.186 -3.633 -22.350 1.00 94.19 298 GLU A O 1
ATOM 2215 N N . LYS A 1 299 ? 2.901 -5.019 -23.572 1.00 93.44 299 LYS A N 1
ATOM 2216 C CA . LYS A 1 299 ? 3.646 -4.881 -24.823 1.00 93.44 299 LYS A CA 1
ATOM 2217 C C . LYS A 1 299 ? 2.995 -3.812 -25.699 1.00 93.44 299 LYS A C 1
ATOM 2219 O O . LYS A 1 299 ? 1.813 -3.902 -26.029 1.00 93.44 299 LYS A O 1
ATOM 2224 N N . GLY A 1 300 ? 3.767 -2.793 -26.048 1.00 90.25 300 GLY A N 1
ATOM 2225 C CA . GLY A 1 300 ? 3.336 -1.637 -26.824 1.00 90.25 300 GLY A CA 1
ATOM 2226 C C . GLY A 1 300 ? 3.699 -1.715 -28.308 1.00 90.25 300 GLY A C 1
ATOM 2227 O O . GLY A 1 300 ? 3.910 -2.784 -28.881 1.00 90.25 300 GLY A O 1
ATOM 2228 N N . GLY A 1 301 ? 3.742 -0.538 -28.937 1.00 91.25 301 GLY A N 1
ATOM 2229 C CA . GLY A 1 301 ? 4.069 -0.375 -30.352 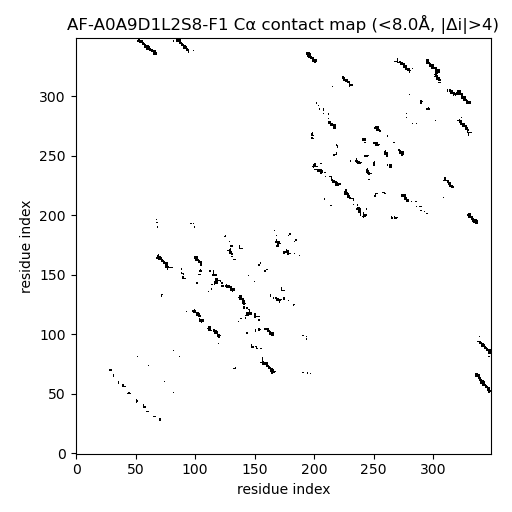1.00 91.25 301 GLY A CA 1
ATOM 2230 C C . GLY A 1 301 ? 5.563 -0.471 -30.671 1.00 91.25 301 GLY A C 1
ATOM 2231 O O . GLY A 1 301 ? 6.419 -0.545 -29.785 1.00 91.25 301 GLY A O 1
ATOM 2232 N N . LEU A 1 302 ? 5.855 -0.445 -31.971 1.00 94.31 302 LEU A N 1
ATOM 2233 C CA . LEU A 1 302 ? 7.209 -0.378 -32.507 1.00 94.31 302 LEU A CA 1
ATOM 2234 C C . LEU A 1 302 ? 7.664 1.075 -32.662 1.00 94.31 302 LEU A C 1
ATOM 2236 O O . LEU A 1 302 ? 6.890 1.954 -33.048 1.00 94.31 302 LEU A O 1
ATOM 2240 N N . TYR A 1 303 ? 8.941 1.294 -32.378 1.00 93.00 303 TYR A N 1
ATOM 2241 C CA . TYR A 1 303 ? 9.599 2.589 -32.421 1.00 93.00 303 TYR A CA 1
ATOM 2242 C C . TYR A 1 303 ? 10.945 2.479 -33.134 1.00 93.00 303 TYR A C 1
ATOM 2244 O O . TYR A 1 303 ? 11.621 1.446 -33.091 1.00 93.00 303 TYR A O 1
ATOM 2252 N N . SER A 1 304 ? 11.348 3.577 -33.755 1.00 91.31 304 SER A N 1
ATOM 2253 C CA . SER A 1 304 ? 12.681 3.780 -34.302 1.00 91.31 304 SER A CA 1
ATOM 2254 C C . SER A 1 304 ? 13.454 4.732 -33.393 1.00 91.31 304 SER A C 1
ATOM 2256 O O . SER A 1 304 ? 13.045 5.870 -33.161 1.00 91.31 304 SER A O 1
ATOM 2258 N N . LEU A 1 305 ? 14.582 4.248 -32.872 1.00 86.62 305 LEU A N 1
ATOM 2259 C CA . LEU A 1 305 ? 15.594 5.062 -32.195 1.00 86.62 305 LEU A CA 1
ATOM 2260 C C . LEU A 1 305 ? 16.645 5.514 -33.221 1.00 86.62 305 LEU A C 1
ATOM 2262 O O . LEU A 1 305 ? 16.939 4.784 -34.172 1.00 86.62 305 LEU A O 1
ATOM 2266 N N . GLY A 1 306 ? 17.199 6.717 -33.037 1.00 71.75 306 GLY A N 1
ATOM 2267 C CA . GLY A 1 306 ? 18.228 7.282 -33.918 1.00 71.75 306 GLY A CA 1
ATOM 2268 C C . GLY A 1 306 ? 19.443 6.360 -34.119 1.00 71.75 306 GLY A C 1
ATOM 2269 O O . GLY A 1 306 ? 19.670 5.421 -33.360 1.00 71.75 306 GLY A O 1
ATOM 2270 N N . ALA A 1 307 ? 20.243 6.629 -35.159 1.00 65.38 307 ALA A N 1
ATOM 2271 C CA . ALA A 1 307 ? 21.352 5.754 -35.566 1.00 65.38 307 ALA A CA 1
ATOM 2272 C C . ALA A 1 307 ? 22.410 5.524 -34.467 1.00 65.38 307 ALA A C 1
ATOM 2274 O O . ALA A 1 307 ? 23.022 4.458 -34.424 1.00 65.38 307 ALA A O 1
ATOM 2275 N N . ASP A 1 308 ? 22.606 6.507 -33.585 1.00 71.06 308 ASP A N 1
ATOM 2276 C CA . ASP A 1 308 ? 23.369 6.359 -32.348 1.00 71.06 308 ASP A CA 1
ATOM 2277 C C . ASP A 1 308 ? 22.392 6.175 -31.185 1.00 71.06 308 ASP A C 1
ATOM 2279 O O . ASP A 1 308 ? 21.840 7.138 -30.652 1.00 71.06 308 ASP A O 1
ATOM 2283 N N . VAL A 1 309 ? 22.152 4.917 -30.822 1.00 63.59 309 VAL A N 1
ATOM 2284 C CA . VAL A 1 309 ? 21.164 4.574 -29.794 1.00 63.59 309 VAL A CA 1
ATOM 2285 C C . VAL A 1 309 ? 21.639 4.986 -28.399 1.00 63.59 309 VAL A C 1
ATOM 2287 O 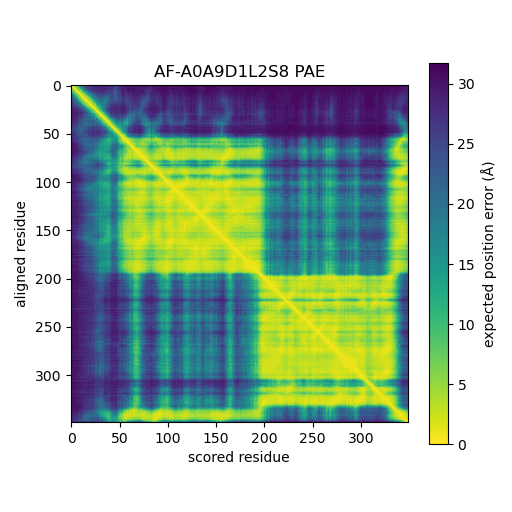O . VAL A 1 309 ? 20.817 5.298 -27.549 1.00 63.59 309 VAL A O 1
ATOM 2290 N N . THR A 1 310 ? 22.950 5.061 -28.163 1.00 67.00 310 THR A N 1
ATOM 2291 C CA . THR A 1 310 ? 23.510 5.487 -26.871 1.00 67.00 310 THR A CA 1
ATOM 2292 C C . THR A 1 310 ? 23.383 6.991 -26.628 1.00 67.00 310 THR A C 1
ATOM 2294 O O . THR A 1 310 ? 23.302 7.414 -25.481 1.00 67.00 310 THR A O 1
ATOM 2297 N N . ALA A 1 311 ? 23.299 7.796 -27.691 1.00 70.25 311 ALA A N 1
ATOM 2298 C CA . ALA A 1 311 ? 23.056 9.239 -27.614 1.00 70.25 311 ALA A CA 1
ATOM 2299 C C . ALA A 1 311 ? 21.592 9.630 -27.894 1.00 70.25 311 ALA A C 1
ATOM 2301 O O . ALA A 1 311 ? 21.271 10.819 -27.974 1.00 70.25 311 ALA A O 1
ATOM 2302 N N . ALA A 1 312 ? 20.705 8.651 -28.094 1.00 74.88 312 ALA A N 1
ATOM 2303 C CA . ALA A 1 312 ? 19.327 8.915 -28.466 1.00 74.88 312 ALA A CA 1
ATOM 2304 C C . ALA A 1 312 ? 18.528 9.474 -27.284 1.00 74.88 312 ALA A C 1
ATOM 2306 O O . ALA A 1 312 ? 18.512 8.893 -26.198 1.00 74.88 312 ALA A O 1
ATOM 2307 N N . ILE A 1 313 ? 17.837 10.584 -27.547 1.00 83.38 313 ILE A N 1
ATOM 2308 C CA . ILE A 1 313 ? 16.948 11.283 -26.606 1.00 83.38 313 ILE A CA 1
ATOM 2309 C C . ILE A 1 313 ? 15.468 11.148 -26.982 1.00 83.38 313 ILE A C 1
ATOM 2311 O O . ILE A 1 313 ? 14.595 11.558 -26.223 1.00 83.38 313 ILE A O 1
ATOM 2315 N N . GLU A 1 314 ? 15.184 10.581 -28.155 1.00 89.38 314 GLU A N 1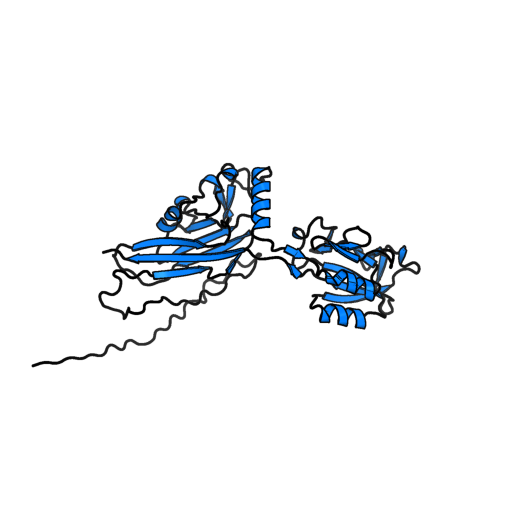
ATOM 2316 C CA . GLU A 1 314 ? 13.841 10.481 -28.716 1.00 89.38 314 GLU A CA 1
ATOM 2317 C C . GLU A 1 314 ? 13.665 9.155 -29.468 1.00 89.38 314 GLU A C 1
ATOM 2319 O O . GLU A 1 314 ? 14.577 8.699 -30.169 1.00 89.38 314 GLU A O 1
ATOM 2324 N N . ALA A 1 315 ? 12.486 8.549 -29.334 1.00 90.19 315 ALA A N 1
ATOM 2325 C CA . ALA A 1 315 ? 12.045 7.391 -30.097 1.00 90.19 315 ALA A CA 1
ATOM 2326 C C . ALA A 1 315 ? 10.712 7.701 -30.793 1.00 90.19 315 ALA A C 1
ATOM 2328 O O . ALA A 1 315 ? 9.741 8.097 -30.148 1.00 90.19 315 ALA A O 1
ATOM 2329 N N . VAL A 1 316 ? 10.656 7.485 -32.108 1.00 91.69 316 VAL A N 1
ATOM 2330 C CA . VAL A 1 316 ? 9.498 7.841 -32.947 1.00 91.69 316 VAL A CA 1
ATOM 2331 C C . VAL A 1 316 ? 8.738 6.574 -33.350 1.00 91.69 316 VAL A C 1
ATOM 2333 O O . VAL A 1 316 ? 9.394 5.595 -33.714 1.00 91.69 316 VAL A O 1
ATOM 2336 N N . PRO A 1 317 ? 7.393 6.546 -33.306 1.00 91.69 317 PRO A N 1
ATOM 2337 C CA . PRO A 1 317 ? 6.613 5.397 -33.745 1.00 91.69 317 PRO A CA 1
ATOM 2338 C C . PRO A 1 317 ? 6.923 5.031 -35.193 1.00 91.69 317 PRO A C 1
ATOM 2340 O O . PRO A 1 317 ? 6.901 5.876 -36.088 1.00 91.69 317 PRO A O 1
ATOM 2343 N N . ASP A 1 318 ? 7.179 3.751 -35.428 1.00 91.06 318 ASP A N 1
ATOM 2344 C CA . ASP A 1 318 ? 7.505 3.236 -36.751 1.00 91.06 318 ASP A CA 1
ATOM 2345 C C . ASP A 1 318 ? 7.075 1.773 -36.840 1.00 91.06 318 ASP A C 1
ATOM 2347 O O . ASP A 1 318 ? 7.544 0.932 -36.079 1.00 91.06 318 ASP A O 1
ATOM 2351 N N . ALA A 1 319 ? 6.202 1.445 -37.794 1.00 87.69 319 ALA A N 1
ATOM 2352 C CA . ALA A 1 319 ? 5.739 0.074 -38.003 1.00 87.69 319 ALA A CA 1
ATOM 2353 C C . ALA A 1 319 ? 6.875 -0.894 -38.397 1.00 87.69 319 ALA A C 1
ATOM 2355 O O . ALA A 1 319 ? 6.726 -2.102 -38.227 1.00 87.69 319 ALA A O 1
ATOM 2356 N N . GLY A 1 320 ? 7.991 -0.378 -38.924 1.00 87.62 320 GLY A N 1
ATOM 2357 C CA . GLY A 1 320 ? 9.228 -1.122 -39.181 1.00 87.62 320 GLY A CA 1
ATOM 2358 C C . GLY A 1 320 ? 10.312 -0.899 -38.123 1.00 87.62 320 GLY A C 1
ATOM 2359 O O . GLY A 1 320 ? 11.476 -1.211 -38.380 1.00 87.62 320 GLY A O 1
ATOM 2360 N N . GLY A 1 321 ? 9.943 -0.333 -36.972 1.00 89.00 321 GLY A N 1
ATOM 2361 C CA . GLY A 1 321 ? 10.859 0.113 -35.935 1.00 89.00 321 GLY A CA 1
ATOM 2362 C C . GLY A 1 321 ? 11.787 -0.981 -35.417 1.00 89.00 321 GLY A C 1
ATOM 2363 O O . GLY A 1 321 ? 11.428 -2.153 -35.300 1.00 89.00 321 GLY A O 1
ATOM 2364 N N . ASN A 1 322 ? 13.012 -0.588 -35.074 1.00 89.88 322 ASN A N 1
ATOM 2365 C CA . ASN A 1 322 ? 14.033 -1.488 -34.533 1.00 89.88 322 ASN A CA 1
ATOM 2366 C C . ASN A 1 322 ? 13.886 -1.736 -33.022 1.00 89.88 322 ASN A C 1
ATOM 2368 O O . ASN A 1 322 ? 14.714 -2.436 -32.416 1.00 89.88 322 ASN A O 1
ATOM 2372 N N . ARG A 1 323 ? 12.879 -1.128 -32.395 1.00 92.50 323 ARG A N 1
ATOM 2373 C CA . ARG A 1 323 ? 12.630 -1.162 -30.958 1.00 92.50 323 ARG A CA 1
ATOM 2374 C C . ARG A 1 323 ? 11.156 -1.398 -30.682 1.00 92.50 323 ARG A C 1
ATOM 2376 O O . ARG A 1 323 ? 10.302 -0.995 -31.462 1.00 92.50 323 ARG A O 1
ATOM 2383 N N . ILE A 1 324 ? 10.869 -2.043 -29.564 1.00 93.69 324 ILE A N 1
ATOM 2384 C CA . ILE A 1 324 ? 9.516 -2.335 -29.106 1.00 93.69 324 ILE A CA 1
ATOM 2385 C C . ILE A 1 324 ? 9.355 -1.868 -27.664 1.00 93.69 324 ILE A C 1
ATOM 2387 O O . ILE A 1 324 ? 10.249 -2.069 -26.840 1.00 93.69 324 ILE A O 1
ATOM 2391 N N . LEU A 1 325 ? 8.236 -1.210 -27.378 1.00 94.50 325 LEU A N 1
ATOM 2392 C CA . LEU A 1 325 ? 7.939 -0.693 -26.049 1.00 94.50 325 LEU A CA 1
ATOM 2393 C C . LEU A 1 325 ? 7.397 -1.796 -25.143 1.00 94.50 325 LEU A C 1
ATOM 2395 O O . LEU A 1 325 ? 6.474 -2.514 -25.519 1.00 94.50 325 LEU A O 1
ATOM 2399 N N . TYR A 1 326 ? 7.927 -1.863 -23.932 1.00 95.88 326 TYR A N 1
ATOM 2400 C CA . TYR A 1 326 ? 7.398 -2.649 -22.829 1.00 95.88 326 TYR A CA 1
ATOM 2401 C C . TYR A 1 326 ? 7.146 -1.723 -21.649 1.00 95.88 326 TYR A C 1
ATOM 2403 O O . TYR A 1 326 ? 7.997 -0.902 -21.305 1.00 95.88 326 TYR A O 1
ATOM 2411 N N . LYS A 1 327 ? 5.986 -1.868 -21.016 1.00 94.94 327 LYS A N 1
ATOM 2412 C CA . LYS A 1 327 ? 5.713 -1.292 -19.701 1.00 94.94 327 LYS A CA 1
ATOM 2413 C C . LYS A 1 327 ? 5.794 -2.414 -18.688 1.00 94.94 327 LYS A C 1
ATOM 2415 O O . LYS A 1 327 ? 5.041 -3.377 -18.801 1.00 94.94 327 LYS A O 1
ATOM 2420 N N . ILE A 1 328 ? 6.710 -2.311 -17.741 1.00 95.62 328 ILE A N 1
ATOM 2421 C CA . ILE A 1 328 ? 6.894 -3.308 -16.691 1.00 95.62 328 ILE A CA 1
ATOM 2422 C C . ILE A 1 328 ? 6.366 -2.719 -15.392 1.00 95.62 328 ILE A C 1
ATOM 2424 O O . ILE A 1 328 ? 6.721 -1.593 -15.042 1.00 95.62 328 ILE A O 1
ATOM 2428 N N . PHE A 1 329 ? 5.508 -3.467 -14.708 1.00 91.19 329 PHE A N 1
ATOM 2429 C CA . PHE A 1 329 ? 4.829 -3.018 -13.497 1.00 91.19 329 PHE A CA 1
ATOM 2430 C C . PHE A 1 329 ? 5.526 -3.597 -12.260 1.00 91.19 329 PHE A C 1
ATOM 2432 O O . PHE A 1 329 ? 5.984 -4.744 -12.310 1.00 91.19 329 PHE A O 1
ATOM 2439 N N . PRO A 1 330 ? 5.613 -2.841 -11.154 1.00 89.62 330 PRO A N 1
ATOM 2440 C CA . PRO A 1 330 ? 6.039 -3.391 -9.885 1.00 89.62 330 PRO A CA 1
ATOM 2441 C C . PRO A 1 330 ? 4.967 -4.353 -9.360 1.00 89.62 330 PRO A C 1
ATOM 2443 O O . PRO A 1 330 ? 3.781 -4.254 -9.692 1.00 89.62 330 PRO A O 1
ATOM 2446 N N . SER A 1 331 ? 5.386 -5.288 -8.523 1.00 83.75 331 SER A N 1
ATOM 2447 C CA . SER A 1 331 ? 4.492 -6.150 -7.761 1.00 83.75 331 SER A CA 1
ATOM 2448 C C . SER A 1 331 ? 4.362 -5.632 -6.338 1.00 83.75 331 SER A C 1
ATOM 2450 O O . SER A 1 331 ? 5.234 -4.917 -5.841 1.00 83.75 331 SER A O 1
ATOM 2452 N N . GLU A 1 332 ? 3.286 -6.029 -5.666 1.00 80.56 332 GLU A N 1
ATOM 2453 C CA . GLU A 1 332 ? 3.237 -5.910 -4.213 1.00 80.56 332 GLU A CA 1
ATOM 2454 C C . GLU A 1 332 ? 4.431 -6.672 -3.617 1.00 80.56 332 GLU A C 1
ATOM 2456 O O . GLU A 1 332 ? 4.697 -7.821 -3.978 1.00 80.56 332 GLU A O 1
ATOM 2461 N N . ALA A 1 333 ? 5.165 -6.010 -2.735 1.00 67.31 333 ALA A N 1
ATOM 2462 C CA . ALA A 1 333 ? 6.307 -6.538 -2.014 1.00 67.31 333 ALA A CA 1
ATOM 2463 C C . ALA A 1 333 ? 6.174 -6.192 -0.529 1.00 67.31 333 ALA A C 1
ATOM 2465 O O . ALA A 1 333 ? 5.504 -5.229 -0.163 1.00 67.31 333 ALA A O 1
ATOM 2466 N N . GLY A 1 334 ? 6.824 -6.985 0.319 1.00 64.94 334 GLY A N 1
ATOM 2467 C CA . GLY A 1 334 ? 6.717 -6.856 1.769 1.00 64.94 334 GLY A CA 1
ATOM 2468 C C . GLY A 1 334 ? 5.503 -7.573 2.359 1.00 64.94 334 GLY A C 1
ATOM 2469 O O . GLY A 1 334 ? 4.750 -8.268 1.675 1.00 64.94 334 GLY A O 1
ATOM 2470 N N . GLU A 1 335 ? 5.355 -7.433 3.668 1.00 61.69 335 GLU A N 1
ATOM 2471 C CA . GLU A 1 335 ? 4.320 -8.064 4.476 1.00 61.69 335 GLU A CA 1
ATOM 2472 C C . GLU A 1 335 ? 3.270 -7.023 4.863 1.00 61.69 335 GLU A C 1
ATOM 2474 O O . GLU A 1 335 ? 3.585 -5.931 5.348 1.00 61.69 335 GLU A O 1
ATOM 2479 N N . ARG A 1 336 ? 2.001 -7.369 4.637 1.00 67.12 336 ARG A N 1
ATOM 2480 C CA . ARG A 1 336 ? 0.884 -6.594 5.172 1.00 67.12 336 ARG A CA 1
ATOM 2481 C C . ARG A 1 336 ? 0.758 -6.880 6.664 1.00 67.12 336 ARG A C 1
ATOM 2483 O O . ARG A 1 336 ? 0.944 -8.023 7.084 1.00 67.12 336 ARG A O 1
ATOM 2490 N N . ALA A 1 337 ? 0.371 -5.880 7.448 1.00 67.19 337 ALA A N 1
ATOM 2491 C CA . ALA A 1 337 ? 0.203 -6.076 8.878 1.00 67.19 337 ALA A CA 1
ATOM 2492 C C . ALA A 1 337 ? -1.020 -6.976 9.135 1.00 67.19 337 ALA A C 1
ATOM 2494 O O . ALA A 1 337 ? -2.152 -6.649 8.765 1.00 67.19 337 ALA A O 1
ATOM 2495 N N . GLN A 1 338 ? -0.785 -8.151 9.724 1.00 71.50 338 GLN A N 1
ATOM 2496 C CA . GLN A 1 338 ? -1.844 -9.113 10.015 1.00 71.50 338 GLN A CA 1
ATOM 2497 C C . GLN A 1 338 ? -2.593 -8.704 11.280 1.00 71.50 338 GLN A C 1
ATOM 2499 O O . GLN A 1 338 ? -1.997 -8.581 12.342 1.00 71.50 338 GLN A O 1
ATOM 2504 N N . ILE A 1 339 ? -3.908 -8.555 11.207 1.00 73.44 339 ILE A N 1
ATOM 2505 C CA . ILE A 1 339 ? -4.735 -8.213 12.360 1.00 73.44 339 ILE A CA 1
ATOM 2506 C C . ILE A 1 339 ? -5.791 -9.285 12.613 1.00 73.44 339 ILE A C 1
ATOM 2508 O O . ILE A 1 339 ? -6.407 -9.838 11.692 1.00 73.44 339 ILE A O 1
ATOM 2512 N N . SER A 1 340 ? -5.997 -9.586 13.891 1.00 76.38 340 SER A N 1
ATOM 2513 C CA . SER A 1 340 ? -7.122 -10.373 14.374 1.00 76.38 340 SER A CA 1
ATOM 2514 C C . SER A 1 340 ? -7.878 -9.560 15.413 1.00 76.38 340 SER A C 1
ATOM 2516 O O . SER A 1 340 ? -7.271 -9.030 16.334 1.00 76.38 340 SER A O 1
ATOM 2518 N N . VAL A 1 341 ? -9.197 -9.461 15.284 1.00 80.44 341 VAL A N 1
ATOM 2519 C CA . VAL A 1 341 ? -10.049 -8.742 16.241 1.00 80.44 341 VAL A CA 1
ATOM 2520 C C . VAL A 1 341 ? -11.223 -9.619 16.606 1.00 80.44 341 VAL A C 1
ATOM 2522 O O . VAL A 1 341 ? -11.959 -10.058 15.724 1.00 80.44 341 VAL A O 1
ATOM 2525 N N . THR A 1 342 ? -11.409 -9.831 17.902 1.00 82.38 342 THR A N 1
ATOM 2526 C CA . THR A 1 342 ? -12.506 -10.588 18.489 1.00 82.38 342 THR A CA 1
ATOM 2527 C C . THR A 1 342 ? -13.317 -9.688 19.412 1.00 82.38 342 THR A C 1
ATOM 2529 O O . THR A 1 342 ? -12.808 -9.142 20.385 1.00 82.38 342 THR A O 1
ATOM 2532 N N . ILE A 1 343 ? -14.608 -9.566 19.132 1.00 82.00 343 ILE A N 1
ATOM 2533 C CA . ILE A 1 343 ? -15.586 -8.924 20.010 1.00 82.00 343 ILE A CA 1
ATOM 2534 C C . ILE A 1 343 ? -16.365 -10.023 20.712 1.00 82.00 343 ILE A C 1
ATOM 2536 O O . ILE A 1 343 ? -16.864 -10.919 20.033 1.00 82.00 343 ILE A O 1
ATOM 2540 N N . SER A 1 344 ? -16.506 -9.960 22.035 1.00 80.94 344 SER A N 1
ATOM 2541 C CA . SER A 1 344 ? -17.294 -10.944 22.779 1.00 80.94 344 SER A CA 1
ATOM 2542 C C . SER A 1 344 ? -18.420 -10.313 23.590 1.00 80.94 344 SER A C 1
ATOM 2544 O O . SER A 1 344 ? -18.277 -9.221 24.124 1.00 80.94 344 SER A O 1
ATOM 2546 N N . ALA A 1 345 ? -19.542 -11.021 23.694 1.00 78.31 345 ALA A N 1
ATOM 2547 C CA . ALA A 1 345 ? -20.677 -10.680 24.542 1.00 78.31 345 ALA A CA 1
ATOM 2548 C C . ALA A 1 345 ? -20.877 -11.761 25.608 1.00 78.31 345 ALA A C 1
ATOM 2550 O O . ALA A 1 345 ? -21.073 -12.937 25.283 1.00 78.31 345 ALA A O 1
ATOM 2551 N N . THR A 1 346 ? -20.876 -11.350 26.874 1.00 78.06 346 THR A N 1
ATOM 2552 C CA . THR A 1 346 ? -21.138 -12.197 28.040 1.00 78.06 346 THR A CA 1
ATOM 2553 C C . THR A 1 346 ? -22.439 -11.761 28.699 1.00 78.06 346 THR A C 1
ATOM 2555 O O . THR A 1 346 ? -22.555 -10.651 29.211 1.00 78.06 346 THR A O 1
ATOM 2558 N N . VAL A 1 347 ? -23.446 -12.632 28.701 1.00 68.62 347 VAL A N 1
ATOM 2559 C CA . VAL A 1 347 ? -24.749 -12.324 29.306 1.00 68.62 347 VAL A CA 1
ATOM 2560 C C . VAL A 1 347 ? -24.695 -12.592 30.812 1.00 68.62 347 VAL A C 1
ATOM 2562 O O . VAL A 1 347 ? -24.501 -13.733 31.237 1.00 68.62 347 VAL A O 1
ATOM 2565 N N . THR A 1 348 ? -24.898 -11.550 31.619 1.00 64.25 348 THR A N 1
ATOM 2566 C CA . THR A 1 348 ? -24.944 -11.625 33.085 1.00 64.25 348 THR A CA 1
ATOM 2567 C C . THR A 1 348 ? -26.394 -11.597 33.586 1.00 64.25 348 THR A C 1
ATOM 2569 O O . THR A 1 348 ? -27.269 -10.948 33.006 1.00 64.25 348 THR A O 1
ATOM 2572 N N . VAL A 1 349 ? -26.677 -12.368 34.644 1.00 58.34 349 VAL A N 1
ATOM 2573 C CA . VAL A 1 349 ? -28.011 -12.506 35.266 1.00 58.34 349 VAL A CA 1
ATOM 2574 C C . VAL A 1 349 ? -27.975 -11.994 36.693 1.00 58.34 349 VAL A C 1
ATOM 2576 O O . VAL A 1 349 ? -27.047 -12.398 37.426 1.00 58.34 349 VAL A O 1
#

Sequence (349 aa):
MKHKSGANYAKIAVIAVALAVAATCTVSGTLAAFSATYTWNSDSASAGDIGFRDTVYSFGLFNNSFIVPGDSGSATLTGADFGGHAVEWTFESHNENAMPVVFYSLDEEGNPDFSSFYSEYDFTDLAGFYALCEDGTAVPVSEVSVDPAAIAQGLGIGKTVCWAWFDTFYTDQTCETEASGSEVDAYEEYCRNICTQAYAFDAGIGDILGNVSAHAFVTGVAEDALTVCSFDLGSEKQVVDGLLTMGGVTVYVERYGMFTSPSASVDLTGDSAVWVLFPAVMSDDADAALSEAGIRYEKGGLYSLGADVTAAIEAVPDAGGNRILYKIFPSEAGERAQISVTISATVTV

Organism: NCBI:txid2840845

Foldseek 3Di:
DDDDDDDDDPDDDDPPDPPDPPPDDDDDDDPQPDDQPDDQPPPDDDPDDDRQAQDKTKDWPADFGFDAAFDKDKDAAADDDPDPFDKFKFKDKDFPDFAQKWKFWADPVRHTDLQQTEGSDDCVLVQQKWFAHPVRFIDRSVSHDPDRVSNRVRDDHRIMMMIHRTPWIHNDRVRPHTDDDPSNVVVVVVSCVQFVWFFAADFCVQVLCLVLLWFWWFQADDDQKTFIAGADSPWRWGTDQRFTDTNNATAWKDDPRHTDRDPHRNVADQRIWIKTKTFPVCVVVSVVVCVVVVWDKDKAAAWAFDPPNNPTRMTGGDNPHRITIMITGTDTDDDGGTMIMMMIMRGDD

Radius of gyration: 27.87 Å; Cα contacts (8 Å, |Δi|>4): 706; chains: 1; bounding box: 77×64×74 Å

Solvent-accessible surface area (backbone atoms only — not comparable to full-atom values): 20030 Å² total; per-residue (Å²): 132,92,82,88,87,88,83,88,80,92,79,83,81,78,88,86,80,87,84,84,87,86,82,88,86,89,79,88,83,77,98,71,84,72,81,76,81,87,68,80,84,62,96,73,68,67,94,90,61,99,56,58,71,87,41,73,47,65,44,61,82,28,78,72,37,68,55,53,78,61,43,60,54,72,47,66,38,79,73,81,85,70,73,94,54,52,68,50,53,45,54,44,78,49,51,100,56,68,48,66,44,37,32,29,19,42,44,97,88,67,47,80,34,63,74,9,23,18,20,68,34,79,43,71,81,45,35,82,28,16,34,64,48,93,89,64,50,62,37,59,36,61,52,51,31,70,48,49,68,29,30,20,72,48,59,49,78,77,30,40,42,34,40,35,21,74,72,61,45,10,68,44,78,81,62,83,46,76,54,81,51,74,58,54,52,51,48,53,51,50,49,46,72,60,31,45,58,30,24,19,41,61,63,64,51,17,58,51,37,57,74,45,62,43,35,36,33,41,53,42,78,52,96,82,31,34,30,32,50,33,46,63,77,85,45,56,48,38,44,57,80,32,36,53,27,47,64,88,40,65,52,36,31,34,47,95,90,40,54,42,66,64,91,50,22,76,74,42,43,82,75,24,25,40,35,36,42,30,41,42,90,37,45,68,60,46,54,48,53,36,53,74,70,68,52,56,67,46,81,61,61,38,21,34,60,48,96,55,54,64,76,26,52,50,32,39,71,27,100,83,28,63,21,28,36,34,35,40,38,35,41,87,34,72,48,60,27,54,35,31,27,40,38,36,40,37,41,51,134

pLDDT: mean 75.97, std 21.35, range [23.64, 96.75]

Mean predicted aligned error: 15.46 Å